Protein AF-A0A4W4HU51-F1 (afdb_monomer)

Radius of gyration: 57.27 Å; Cα contacts (8 Å, |Δi|>4): 52; chains: 1; bounding box: 116×28×137 Å

Solvent-accessible surface area (backbone atoms only — not comparable to full-atom values): 12149 Å² total; per-residue (Å²): 112,76,67,58,60,54,50,57,56,49,55,57,51,54,59,69,68,59,66,55,73,69,57,50,54,52,44,44,74,77,51,78,74,86,55,67,86,77,42,96,81,58,51,68,68,61,52,50,41,71,73,39,77,46,80,77,48,57,79,49,46,69,60,56,51,50,52,51,54,50,48,51,55,53,50,54,53,50,51,54,50,51,56,56,53,50,57,53,52,56,50,52,52,52,50,54,50,52,53,51,52,52,52,51,54,53,48,53,51,52,53,50,54,50,50,57,50,48,53,53,48,52,52,51,50,53,50,52,53,52,51,52,52,52,49,50,52,51,49,54,51,50,52,51,51,52,52,52,49,52,47,49,50,50,41,54,55,41,47,56,48,45,55,54,34,60,75,69,65,43,64,80,60,42,56,63,53,50,52,55,38,51,60,52,48,62,79,40,59,91,48,53,86,40,67,71,57,38,52,54,51,52,52,47,51,54,53,51,51,54,52,60,64,72,76,108

Organism: Electrophorus electricus (NCBI:txid8005)

InterPro domains:
  IPR007234 Vps53, N-terminal [PF04100] (41-203)
  IPR039766 Vacuolar protein sorting-associated protein 53 [PTHR12820] (23-204)

Foldseek 3Di:
DVVVVVVVVVVVVLVVLDDDPVVLVVCCVVDVDPPLVSDPPRDPVVVVCVQPVDPVSVVCVVVVVVVVVVVVVVVVVVVVVVVVVVVVVVVVVVVVVVVVVVVVVVVVVVVVVVVVVVVVVVVVVVVVVVVVVVVVVVVVVVVVVVVLVVLVVLLVVLLVVLVVCVVVVVLVVNVVSLVVNVVSLVVCPVVCVPVVNVVSVVSSVVSVVSSVVVVD

Secondary structure (DSSP, 8-state):
-HHHHHHHHHHHHHHHH---HHHHHHHHHHS----GGG-TT--HHHHHHHH-SSGGGGGGHHHHHHHHHHHHHHHHHHHHHHHHHHHHHHHHHHHHHHHHHHHHHHHHHHHHHHHHHHHHHHHHHHHHHHHHHHHHHHHHHHHHHHHHHHHHHHHHHHHHHHHHHHHTT-HHHHHHHHHHHHHHHHTTGGGTTSHHHHHHHHHHHHHHHHHHHH--

Structure (mmCIF, N/CA/C/O backbone):
data_AF-A0A4W4HU51-F1
#
_entry.id   AF-A0A4W4HU51-F1
#
loop_
_atom_site.group_PDB
_atom_site.id
_atom_site.type_symbol
_atom_site.label_atom_id
_atom_site.label_alt_id
_atom_site.label_comp_id
_atom_site.label_asym_id
_atom_site.label_entity_id
_atom_site.label_seq_id
_atom_site.pdbx_PDB_ins_code
_atom_site.Cartn_x
_atom_site.Cartn_y
_atom_site.Cartn_z
_atom_site.occupancy
_atom_site.B_iso_or_equiv
_atom_site.auth_seq_id
_atom_site.auth_comp_id
_atom_site.auth_asym_id
_atom_site.auth_atom_id
_atom_site.pdbx_PDB_model_num
ATOM 1 N N . MET A 1 1 ? -63.994 0.075 50.482 1.00 48.50 1 MET A N 1
ATOM 2 C CA . MET A 1 1 ? -63.212 1.050 49.693 1.00 48.50 1 MET A CA 1
ATOM 3 C C . MET A 1 1 ? -61.776 1.176 50.181 1.00 48.50 1 MET A C 1
ATOM 5 O O . MET A 1 1 ? -60.921 0.940 49.359 1.00 48.50 1 MET A O 1
ATOM 9 N N . MET A 1 2 ? -61.469 1.443 51.462 1.00 48.75 2 MET A N 1
ATOM 10 C CA . MET A 1 2 ? -60.055 1.415 51.911 1.00 48.75 2 MET A CA 1
ATOM 11 C C . MET A 1 2 ? -59.448 -0.001 52.021 1.00 48.75 2 MET A C 1
ATOM 13 O O . MET A 1 2 ? -58.254 -0.143 51.825 1.00 48.75 2 MET A O 1
ATOM 17 N N . GLU A 1 3 ? -60.249 -1.043 52.282 1.00 51.22 3 GLU A N 1
ATOM 18 C CA . GLU A 1 3 ? -59.743 -2.431 52.383 1.00 51.22 3 GLU A CA 1
ATOM 19 C C . GLU A 1 3 ? -59.450 -3.092 51.023 1.00 51.22 3 GLU A C 1
ATOM 21 O O . GLU A 1 3 ? -58.563 -3.931 50.941 1.00 51.22 3 GLU A O 1
ATOM 26 N N . GLU A 1 4 ? -60.166 -2.725 49.953 1.00 48.81 4 GLU A N 1
ATOM 27 C CA . GLU A 1 4 ? -59.956 -3.304 48.611 1.00 48.81 4 GLU A CA 1
ATOM 28 C C . GLU A 1 4 ? -58.701 -2.729 47.935 1.00 48.81 4 GLU A C 1
ATOM 30 O O . GLU A 1 4 ? -57.930 -3.492 47.361 1.00 48.81 4 GLU A O 1
ATOM 35 N N . ASP A 1 5 ? -58.439 -1.424 48.094 1.00 47.97 5 ASP A N 1
ATOM 36 C CA . ASP A 1 5 ? -57.229 -0.767 47.569 1.00 47.97 5 ASP A CA 1
ATOM 37 C C . ASP A 1 5 ? -55.942 -1.237 48.289 1.00 47.97 5 ASP A C 1
ATOM 39 O O . ASP A 1 5 ? -54.868 -1.257 47.690 1.00 47.97 5 ASP A O 1
ATOM 43 N N . GLU A 1 6 ? -56.022 -1.629 49.571 1.00 49.81 6 GLU A N 1
ATOM 44 C CA . GLU A 1 6 ? -54.887 -2.220 50.304 1.00 49.81 6 GLU A CA 1
ATOM 45 C C . GLU A 1 6 ? -54.606 -3.671 49.879 1.00 49.81 6 GLU A C 1
ATOM 47 O O . GLU A 1 6 ? -53.445 -4.071 49.842 1.00 49.81 6 GLU A O 1
ATOM 52 N N . LEU A 1 7 ? -55.635 -4.453 49.530 1.00 51.09 7 LEU A N 1
ATOM 53 C CA . LEU A 1 7 ? -55.492 -5.843 49.072 1.00 51.09 7 LEU A CA 1
ATOM 54 C C . LEU A 1 7 ? -54.866 -5.938 47.671 1.00 51.09 7 LEU A C 1
ATOM 56 O O . LEU A 1 7 ? -53.974 -6.759 47.465 1.00 51.09 7 LEU A O 1
ATOM 60 N N . GLU A 1 8 ? -55.263 -5.064 46.740 1.00 54.41 8 GLU A N 1
ATOM 61 C CA . GLU A 1 8 ? -54.697 -5.003 45.378 1.00 54.41 8 GLU A CA 1
ATOM 62 C C . GLU A 1 8 ? -53.198 -4.645 45.391 1.00 54.41 8 GLU A C 1
ATOM 64 O O . GLU A 1 8 ? -52.399 -5.211 44.645 1.00 54.41 8 GLU A O 1
ATOM 69 N N . PHE A 1 9 ? -52.780 -3.760 46.302 1.00 51.81 9 PHE A N 1
ATOM 70 C CA . PHE A 1 9 ? -51.376 -3.358 46.446 1.00 51.81 9 PHE A CA 1
ATOM 71 C C . PHE A 1 9 ? -50.473 -4.478 46.994 1.00 51.81 9 PHE A C 1
ATOM 73 O O . PHE A 1 9 ? -49.271 -4.497 46.722 1.00 51.81 9 PHE A O 1
ATOM 80 N N . VAL A 1 10 ? -51.033 -5.395 47.790 1.00 54.66 10 VAL A N 1
ATOM 81 C CA . VAL A 1 10 ? -50.300 -6.527 48.378 1.00 54.66 10 VAL A CA 1
ATOM 82 C C . VAL A 1 10 ? -50.097 -7.638 47.348 1.00 54.66 10 VAL A C 1
ATOM 84 O O . VAL A 1 10 ? -49.004 -8.196 47.292 1.00 54.66 10 VAL A O 1
ATOM 87 N N . GLU A 1 11 ? -51.090 -7.911 46.496 1.00 54.75 11 GLU A N 1
ATOM 88 C CA . GLU A 1 11 ? -50.963 -8.898 45.410 1.00 54.75 11 GLU A CA 1
ATOM 89 C C . GLU A 1 11 ? -49.908 -8.485 44.366 1.00 54.75 11 GLU A C 1
ATOM 91 O O . GLU A 1 11 ? -49.097 -9.314 43.945 1.00 54.75 11 GLU A O 1
ATOM 96 N N . ASP A 1 12 ? -49.839 -7.197 44.011 1.00 56.09 12 ASP A N 1
ATOM 97 C CA . ASP A 1 12 ? -48.809 -6.673 43.101 1.00 56.09 12 ASP A CA 1
ATOM 98 C C . ASP A 1 12 ? -47.395 -6.719 43.716 1.00 56.09 12 ASP A C 1
ATOM 100 O O . ASP A 1 12 ? -46.413 -6.967 43.010 1.00 56.09 12 ASP A O 1
ATOM 104 N N . LEU A 1 13 ? -47.258 -6.526 45.035 1.00 53.94 13 LEU A N 1
ATOM 105 C CA . LEU A 1 13 ? -45.971 -6.683 45.726 1.00 53.94 13 LEU A CA 1
ATOM 106 C C . LEU A 1 13 ? -45.510 -8.148 45.770 1.00 53.94 13 LEU A C 1
ATOM 108 O O . LEU A 1 13 ? -44.317 -8.411 45.611 1.00 53.94 13 LEU A O 1
ATOM 112 N N . ASP A 1 14 ? -46.437 -9.086 45.965 1.00 55.53 14 ASP A N 1
ATOM 113 C CA . ASP A 1 14 ? -46.148 -10.524 46.027 1.00 55.53 14 ASP A CA 1
ATOM 114 C C . ASP A 1 14 ? -45.656 -11.048 44.663 1.00 55.53 14 ASP A C 1
ATOM 116 O O . ASP A 1 14 ? -44.688 -11.807 44.571 1.00 55.53 14 ASP A O 1
ATOM 120 N N . ALA A 1 15 ? -46.228 -10.528 43.571 1.00 58.59 15 ALA A N 1
ATOM 121 C CA . ALA A 1 15 ? -45.776 -10.806 42.209 1.00 58.59 15 ALA A CA 1
ATOM 122 C C . ALA A 1 15 ? -44.376 -10.235 41.893 1.00 58.59 15 ALA A C 1
ATOM 124 O O . ALA A 1 15 ? -43.639 -10.819 41.096 1.00 58.59 15 ALA A O 1
ATOM 125 N N . ILE A 1 16 ? -43.978 -9.118 42.517 1.00 55.81 16 ILE A N 1
ATOM 126 C CA . ILE A 1 16 ? -42.640 -8.512 42.360 1.00 55.81 16 ILE A CA 1
ATOM 127 C C . ILE A 1 16 ? -41.569 -9.283 43.152 1.00 55.81 16 ILE A C 1
ATOM 129 O O . ILE A 1 16 ? -40.396 -9.284 42.766 1.00 55.81 16 ILE A O 1
ATOM 133 N N . LEU A 1 17 ? -41.951 -9.949 44.244 1.00 59.28 17 LEU A N 1
ATOM 134 C CA . LEU A 1 17 ? -41.042 -10.711 45.108 1.00 59.28 17 LEU A CA 1
ATOM 135 C C . LEU A 1 17 ? -40.750 -12.130 44.589 1.00 59.28 17 LEU A C 1
ATOM 137 O O . LEU A 1 17 ? -39.728 -12.714 44.955 1.00 59.28 17 LEU A O 1
ATOM 141 N N . HIS A 1 18 ? -41.581 -12.666 43.692 1.00 66.38 18 HIS A N 1
ATOM 142 C CA . HIS A 1 18 ? -41.352 -13.958 43.044 1.00 66.38 18 HIS A CA 1
ATOM 143 C C . HIS A 1 18 ? -40.569 -13.816 41.731 1.00 66.38 18 HIS A C 1
ATOM 145 O O . HIS A 1 18 ? -41.122 -13.661 40.641 1.00 66.38 18 HIS A O 1
ATOM 151 N N . LEU A 1 19 ? -39.242 -13.910 41.832 1.00 71.00 19 LEU A N 1
ATOM 152 C CA . LEU A 1 19 ? -38.357 -13.972 40.667 1.00 71.00 19 LEU A CA 1
ATOM 153 C C . LEU A 1 19 ? -38.525 -15.312 39.931 1.00 71.00 19 LEU A C 1
ATOM 155 O O . LEU A 1 19 ? -38.906 -16.331 40.511 1.00 71.00 19 LEU A O 1
ATOM 159 N N . SER A 1 20 ? -38.216 -15.332 38.631 1.00 80.81 20 SER A N 1
ATOM 160 C CA . SER A 1 20 ? -38.271 -16.577 37.863 1.00 80.81 20 SER A CA 1
ATOM 161 C C . SER A 1 20 ? -37.263 -17.605 38.407 1.00 80.81 20 SER A C 1
ATOM 163 O O . SER A 1 20 ? -36.192 -17.221 38.893 1.00 80.81 20 SER A O 1
ATOM 165 N N . PRO A 1 21 ? -37.539 -18.918 38.282 1.00 78.88 21 PRO A N 1
ATOM 166 C CA . PRO A 1 21 ? -36.665 -19.961 38.824 1.00 78.88 21 PRO A CA 1
ATOM 167 C C . PRO A 1 21 ? -35.220 -19.868 38.322 1.00 78.88 21 PRO A C 1
ATOM 169 O O . PRO A 1 21 ? -34.281 -20.129 39.065 1.00 78.88 21 PRO A O 1
ATOM 172 N N . GLU A 1 22 ? -35.033 -19.453 37.068 1.00 80.94 22 GLU A N 1
ATOM 173 C CA . GLU A 1 22 ? -33.717 -19.266 36.450 1.00 80.94 22 GLU A CA 1
ATOM 174 C C . GLU A 1 22 ? -32.930 -18.121 37.101 1.00 80.94 22 GLU A C 1
ATOM 176 O O . GLU A 1 22 ? -31.729 -18.249 37.342 1.00 80.94 22 GLU A O 1
ATOM 181 N N . VAL A 1 23 ? -33.608 -17.014 37.421 1.00 79.62 23 VAL A N 1
ATOM 182 C CA . VAL A 1 23 ? -32.999 -15.846 38.070 1.00 79.62 23 VAL A CA 1
ATOM 183 C C . VAL A 1 23 ? -32.662 -16.159 39.524 1.00 79.62 23 VAL A C 1
ATOM 185 O O . VAL A 1 23 ? -31.568 -15.825 39.971 1.00 79.62 23 VAL A O 1
ATOM 188 N N . GLN A 1 24 ? -33.544 -16.861 40.239 1.00 76.56 24 GLN A N 1
ATOM 189 C CA . GLN A 1 24 ? -33.302 -17.281 41.622 1.00 76.56 24 GLN A CA 1
ATOM 190 C C . GLN A 1 24 ? -32.045 -18.161 41.727 1.00 76.56 24 GLN A C 1
ATOM 192 O O . GLN A 1 24 ? -31.172 -17.914 42.555 1.00 76.56 24 GLN A O 1
ATOM 197 N N . LEU A 1 25 ? -31.920 -19.145 40.831 1.00 80.31 25 LEU A N 1
ATOM 198 C CA . LEU A 1 25 ? -30.811 -20.101 40.812 1.00 80.31 25 LEU A CA 1
ATOM 199 C C . LEU A 1 25 ? -29.489 -19.417 40.432 1.00 80.31 25 LEU A C 1
ATOM 201 O O . LEU A 1 25 ? -28.440 -19.715 41.001 1.00 80.31 25 LEU A O 1
ATOM 205 N N . ALA A 1 26 ? -29.536 -18.453 39.508 1.00 81.00 26 ALA A N 1
ATOM 206 C CA . ALA A 1 26 ? -28.380 -17.632 39.168 1.00 81.00 26 ALA A CA 1
ATOM 207 C C . ALA A 1 26 ? -27.942 -16.736 40.341 1.00 81.00 26 ALA A C 1
ATOM 209 O O . ALA A 1 26 ? -26.745 -16.614 40.600 1.00 81.00 26 ALA A O 1
ATOM 210 N N . ILE A 1 27 ? -28.888 -16.140 41.074 1.00 79.12 27 ILE A N 1
ATOM 211 C CA . ILE A 1 27 ? -28.587 -15.338 42.267 1.00 79.12 27 ILE A CA 1
ATOM 212 C C . ILE A 1 27 ? -27.953 -16.214 43.350 1.00 79.12 27 ILE A C 1
ATOM 214 O O . ILE A 1 27 ? -26.920 -15.832 43.886 1.00 79.12 27 ILE A O 1
ATOM 218 N N . GLU A 1 28 ? -28.492 -17.402 43.619 1.00 79.56 28 GLU A N 1
ATOM 219 C CA . GLU A 1 28 ? -27.980 -18.312 44.652 1.00 79.56 28 GLU A CA 1
ATOM 220 C C . GLU A 1 28 ? -26.571 -18.849 44.330 1.00 79.56 28 GLU A C 1
ATOM 222 O O . GLU A 1 28 ? -25.739 -19.007 45.225 1.00 79.56 28 GLU A O 1
ATOM 227 N N . GLN A 1 29 ? -26.251 -19.056 43.046 1.00 80.25 29 GLN A N 1
ATOM 228 C CA . GLN A 1 29 ? -24.900 -19.432 42.603 1.00 80.25 29 GLN A CA 1
ATOM 229 C C . GLN A 1 29 ? -23.865 -18.318 42.803 1.00 80.25 29 GLN A C 1
ATOM 231 O O . GLN A 1 29 ? -22.700 -18.602 43.086 1.00 80.25 29 GLN A O 1
ATOM 236 N N . VAL A 1 30 ? -24.265 -17.058 42.617 1.00 79.94 30 VAL A N 1
ATOM 237 C CA . VAL A 1 30 ? -23.357 -15.900 42.679 1.00 79.94 30 VAL A CA 1
ATOM 238 C C . VAL A 1 30 ? -23.291 -15.317 44.098 1.00 79.94 30 VAL A C 1
ATOM 240 O O . VAL A 1 30 ? -22.245 -14.816 44.511 1.00 79.94 30 VAL A O 1
ATOM 243 N N . PHE A 1 31 ? -24.379 -15.428 44.859 1.00 72.38 31 PHE A N 1
ATOM 244 C CA . PHE A 1 31 ? -24.547 -14.947 46.228 1.00 72.38 31 PHE A CA 1
ATOM 245 C C . PHE A 1 31 ? -25.212 -16.025 47.102 1.00 72.38 31 PHE A C 1
ATOM 247 O O . PHE A 1 31 ? -26.413 -15.950 47.369 1.00 72.38 31 PHE A O 1
ATOM 254 N N . PRO A 1 32 ? -24.451 -17.020 47.592 1.00 76.12 32 PRO A N 1
ATOM 255 C CA . PRO A 1 32 ? -24.987 -17.999 48.528 1.00 76.12 32 PRO A CA 1
ATOM 256 C C . PRO A 1 32 ? -25.316 -17.306 49.858 1.00 76.12 32 PRO A C 1
ATOM 258 O O . PRO A 1 32 ? -24.411 -16.887 50.587 1.00 76.12 32 PRO A O 1
ATOM 261 N N . SER A 1 33 ? -26.606 -17.179 50.174 1.00 75.00 33 SER A N 1
ATOM 262 C CA . SER A 1 33 ? -27.076 -16.636 51.452 1.00 75.00 33 SER A CA 1
ATOM 263 C C . SER A 1 33 ? -27.565 -17.744 52.379 1.00 75.00 33 SER A C 1
ATOM 265 O O . SER A 1 33 ? -28.177 -18.717 51.951 1.00 75.00 33 SER A O 1
ATOM 267 N N . GLN A 1 34 ? -27.281 -17.589 53.673 1.00 74.81 34 GLN A N 1
ATOM 268 C CA . GLN A 1 34 ? -27.852 -18.419 54.738 1.00 74.81 34 GLN A CA 1
ATOM 269 C C . GLN A 1 34 ? -28.875 -17.647 55.583 1.00 74.81 34 GLN A C 1
ATOM 271 O O . GLN A 1 34 ? -29.320 -18.167 56.607 1.00 74.81 34 GLN A O 1
ATOM 276 N N . ASP A 1 35 ? -29.225 -16.409 55.208 1.00 80.06 35 ASP A N 1
ATOM 277 C CA . ASP A 1 35 ? -30.261 -15.659 55.920 1.00 80.06 35 ASP A CA 1
ATOM 278 C C . ASP A 1 35 ? -31.633 -16.276 55.590 1.00 80.06 35 ASP A C 1
ATOM 280 O O . ASP A 1 35 ? -31.990 -16.374 54.414 1.00 80.06 35 ASP A O 1
ATOM 284 N N . PRO A 1 36 ? -32.422 -16.704 56.594 1.00 79.00 36 PRO A N 1
ATOM 285 C CA . PRO A 1 36 ? -33.772 -17.206 56.366 1.00 79.00 36 PRO A CA 1
ATOM 286 C C . PRO A 1 36 ? -34.658 -16.227 55.590 1.00 79.00 36 PRO A C 1
ATOM 288 O O . PRO A 1 36 ? -35.554 -16.676 54.884 1.00 79.00 36 PRO A O 1
ATOM 291 N N . LEU A 1 37 ? -34.394 -14.917 55.704 1.00 80.00 37 LEU A N 1
ATOM 292 C CA . LEU A 1 37 ? -35.122 -13.858 54.999 1.00 80.00 37 LEU A CA 1
ATOM 293 C C . LEU A 1 37 ? -34.890 -13.855 53.479 1.00 80.00 37 LEU A C 1
ATOM 295 O O . LEU A 1 37 ? -35.706 -13.293 52.757 1.00 80.00 37 LEU A O 1
ATOM 299 N N . ASP A 1 38 ? -33.814 -14.481 52.998 1.00 77.19 38 ASP A N 1
ATOM 300 C CA . ASP A 1 38 ? -33.451 -14.508 51.573 1.00 77.19 38 ASP A CA 1
ATOM 301 C C . ASP A 1 38 ? -34.020 -15.740 50.844 1.00 77.19 38 ASP A C 1
ATOM 303 O O . ASP A 1 38 ? -33.817 -15.919 49.640 1.00 77.19 38 ASP A O 1
ATOM 307 N N . ARG A 1 39 ? -34.722 -16.623 51.567 1.00 77.50 39 ARG A N 1
ATOM 308 C CA . ARG A 1 39 ? -35.293 -17.848 51.006 1.00 77.50 39 ARG A CA 1
ATOM 309 C C . ARG A 1 39 ? -36.582 -17.560 50.238 1.00 77.50 39 ARG A C 1
ATOM 311 O O . ARG A 1 39 ? -37.462 -16.859 50.726 1.00 77.50 39 ARG A O 1
ATOM 318 N N . ALA A 1 40 ? -36.733 -18.190 49.074 1.00 72.75 40 ALA A N 1
ATOM 319 C CA . ALA A 1 40 ? -37.943 -18.076 48.252 1.00 72.75 40 ALA A CA 1
ATOM 320 C C . ALA A 1 40 ? -39.206 -18.635 48.939 1.00 72.75 40 ALA A C 1
ATOM 322 O O . ALA A 1 40 ? -40.316 -18.255 48.585 1.00 72.75 40 ALA A O 1
ATOM 323 N N . ASP A 1 41 ? -39.037 -19.540 49.908 1.00 77.25 41 ASP A N 1
ATOM 324 C CA . ASP A 1 41 ? -40.093 -20.163 50.711 1.00 77.25 41 ASP A CA 1
ATOM 325 C C . ASP A 1 41 ? -40.225 -19.539 52.112 1.00 77.25 41 ASP A C 1
ATOM 327 O O . ASP A 1 41 ? -40.659 -20.208 53.051 1.00 77.25 41 ASP A O 1
ATOM 331 N N . PHE A 1 42 ? -39.819 -18.275 52.284 1.00 84.25 42 PHE A N 1
ATOM 332 C CA . PHE A 1 42 ? -39.807 -17.622 53.590 1.00 84.25 42 PHE A CA 1
ATOM 333 C C . PHE A 1 42 ? -41.177 -17.670 54.283 1.00 84.25 42 PHE A C 1
ATOM 335 O O . PHE A 1 42 ? -42.164 -17.097 53.823 1.00 84.25 42 PHE A O 1
ATOM 342 N N . ASN A 1 43 ? -41.216 -18.311 55.453 1.00 83.25 43 ASN A N 1
ATOM 343 C CA . ASN A 1 43 ? -42.401 -18.376 56.293 1.00 83.25 43 ASN A CA 1
ATOM 344 C C . ASN A 1 43 ? -42.240 -17.459 57.510 1.00 83.25 43 ASN A C 1
ATOM 346 O O . ASN A 1 43 ? -41.518 -17.770 58.461 1.00 83.25 43 ASN A O 1
ATOM 350 N N . ALA A 1 44 ? -42.959 -16.336 57.500 1.00 84.50 44 ALA A N 1
ATOM 351 C CA . ALA A 1 44 ? -42.911 -15.351 58.576 1.00 84.50 44 ALA A CA 1
ATOM 352 C C . ALA A 1 44 ? -43.347 -15.925 59.935 1.00 84.50 44 ALA A C 1
ATOM 354 O O . ALA A 1 44 ? -42.770 -15.569 60.961 1.00 84.50 44 ALA A O 1
ATOM 355 N N . VAL A 1 45 ? -44.331 -16.831 59.956 1.00 85.81 45 VAL A N 1
ATOM 356 C CA . VAL A 1 45 ? -44.844 -17.445 61.191 1.00 85.81 45 VAL A CA 1
ATOM 357 C C . VAL A 1 45 ? -43.802 -18.384 61.791 1.00 85.81 45 VAL A C 1
ATOM 359 O O . VAL A 1 45 ? -43.517 -18.307 62.983 1.00 85.81 45 VAL A O 1
ATOM 362 N N . GLU A 1 46 ? -43.190 -19.237 60.970 1.00 86.62 46 GLU A N 1
ATOM 363 C CA . GLU A 1 46 ? -42.103 -20.117 61.404 1.00 86.62 46 GLU A CA 1
ATOM 364 C C . GLU A 1 46 ? -40.903 -19.302 61.894 1.00 86.62 46 GLU A C 1
ATOM 366 O O . GLU A 1 46 ? -40.390 -19.548 62.983 1.00 86.62 46 GLU A O 1
ATOM 371 N N . TYR A 1 47 ? -40.518 -18.260 61.156 1.00 86.62 47 TYR A N 1
ATOM 372 C CA . TYR A 1 47 ? -39.430 -17.371 61.544 1.00 86.62 47 TYR A CA 1
ATOM 373 C C . TYR A 1 47 ? -39.701 -16.667 62.881 1.00 86.62 47 TYR A C 1
ATOM 375 O O . TYR A 1 47 ? -38.848 -16.678 63.768 1.00 86.62 47 TYR A O 1
ATOM 383 N N . ILE A 1 48 ? -40.902 -16.125 63.091 1.00 86.50 48 ILE A N 1
ATOM 384 C CA . ILE A 1 48 ? -41.292 -15.525 64.377 1.00 86.50 48 ILE A CA 1
ATOM 385 C C . ILE A 1 48 ? -41.265 -16.569 65.498 1.00 86.50 48 ILE A C 1
ATOM 387 O O . ILE A 1 48 ? -40.740 -16.282 66.571 1.00 86.50 48 ILE A O 1
ATOM 391 N N . ASN A 1 49 ? -41.744 -17.789 65.250 1.00 87.06 49 ASN A N 1
ATOM 392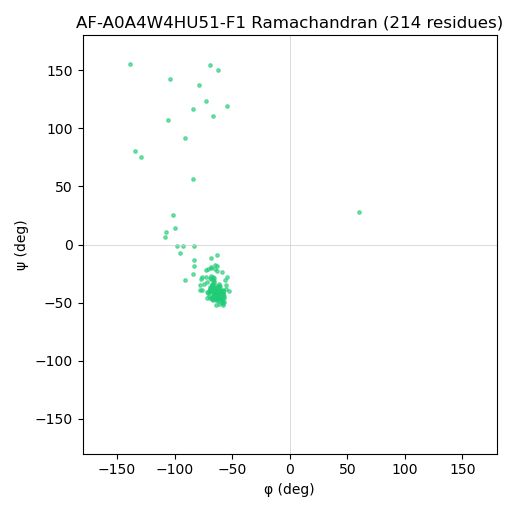 C CA . ASN A 1 49 ? -41.710 -18.874 66.234 1.00 87.06 49 ASN A CA 1
ATOM 393 C C . ASN A 1 49 ? -40.279 -19.347 66.551 1.00 87.06 49 ASN A C 1
ATOM 395 O O . ASN A 1 49 ? -40.018 -19.787 67.669 1.00 87.06 49 ASN A O 1
ATOM 399 N N . THR A 1 50 ? -39.325 -19.215 65.619 1.00 86.56 50 THR A N 1
ATOM 400 C CA . THR A 1 50 ? -37.896 -19.454 65.909 1.00 86.56 50 THR A CA 1
ATOM 401 C C . THR A 1 50 ? -37.287 -18.353 66.779 1.00 86.56 50 THR A C 1
ATOM 403 O O . THR A 1 50 ? -36.407 -18.631 67.594 1.00 86.56 50 THR A O 1
ATOM 406 N N . LEU A 1 51 ? -37.764 -17.111 66.638 1.00 85.81 51 LEU A N 1
ATOM 407 C CA . LEU A 1 51 ? -37.332 -15.972 67.452 1.00 85.81 51 LEU A CA 1
ATOM 408 C C . LEU A 1 51 ? -37.971 -15.986 68.845 1.00 85.81 51 LEU A C 1
ATOM 410 O O . LEU A 1 51 ? -37.314 -15.605 69.814 1.00 85.81 51 LEU A O 1
ATOM 414 N N . PHE A 1 52 ? -39.219 -16.452 68.943 1.00 90.50 52 PHE A N 1
ATOM 415 C CA . PHE A 1 52 ? -39.996 -16.506 70.179 1.00 90.50 52 PHE A CA 1
ATOM 416 C C . PHE A 1 52 ? -40.612 -17.899 70.430 1.00 90.50 52 PHE A C 1
ATOM 418 O O . PHE A 1 52 ? -41.819 -18.077 70.262 1.00 90.50 52 PHE A O 1
ATOM 425 N N . PRO A 1 53 ? -39.825 -18.906 70.863 1.00 87.31 53 PRO A N 1
ATOM 426 C CA . PRO A 1 53 ? -40.316 -20.284 71.001 1.00 87.31 53 PRO A CA 1
ATOM 427 C C . PRO A 1 53 ? -41.262 -20.503 72.191 1.00 87.31 53 PRO A C 1
ATOM 429 O O . PRO A 1 53 ? -41.997 -21.486 72.233 1.00 87.31 53 PRO A O 1
ATOM 432 N N . THR A 1 54 ? -41.202 -19.628 73.200 1.00 85.81 54 THR A N 1
ATOM 433 C CA . THR A 1 54 ? -41.994 -19.722 74.436 1.00 85.81 54 THR A CA 1
ATOM 434 C C . THR A 1 54 ? -42.516 -18.351 74.853 1.00 85.81 54 THR A C 1
ATOM 436 O O . THR A 1 54 ? -41.892 -17.334 74.566 1.00 85.81 54 THR A O 1
ATOM 439 N N . GLU A 1 55 ? -43.610 -18.284 75.612 1.00 82.06 55 GLU A N 1
ATOM 440 C CA . GLU A 1 55 ? -44.171 -17.003 76.086 1.00 82.06 55 GLU A CA 1
ATOM 441 C C . GLU A 1 55 ? -43.163 -16.152 76.879 1.00 82.06 55 GLU A C 1
ATOM 443 O O . GLU A 1 55 ? -43.187 -14.928 76.820 1.00 82.06 55 GLU A O 1
ATOM 448 N N . GLN A 1 56 ? -42.218 -16.790 77.572 1.00 80.75 56 GLN A N 1
ATOM 449 C CA . GLN A 1 56 ? -41.161 -16.109 78.328 1.00 80.75 56 GLN A CA 1
ATOM 450 C C . GLN A 1 56 ? -40.194 -15.329 77.424 1.00 80.75 56 GLN A C 1
ATOM 452 O O . GLN A 1 56 ? -39.639 -14.318 77.847 1.00 80.75 56 GLN A O 1
ATOM 457 N N . SER A 1 57 ? -40.004 -15.763 76.174 1.00 84.31 57 SER A N 1
ATOM 458 C CA . SER A 1 57 ? -39.140 -15.077 75.206 1.00 84.31 57 SER A CA 1
ATOM 459 C C . SER A 1 57 ? -39.720 -13.742 74.716 1.00 84.31 57 SER A C 1
ATOM 461 O O . SER A 1 57 ? -38.958 -12.866 74.305 1.00 84.31 57 SER A O 1
ATOM 463 N N . LEU A 1 58 ? -41.041 -13.534 74.842 1.00 84.38 58 LEU A N 1
ATOM 464 C CA . LEU A 1 58 ? -41.707 -12.268 74.497 1.00 84.38 58 LEU A CA 1
ATOM 465 C C . LEU A 1 58 ? -41.240 -11.096 75.368 1.00 84.38 58 LEU A C 1
ATOM 467 O O . LEU A 1 58 ? -41.374 -9.945 74.960 1.00 84.38 58 LEU A O 1
ATOM 471 N N . ALA A 1 59 ? -40.633 -11.365 76.528 1.00 88.31 59 ALA A N 1
ATOM 472 C CA . ALA A 1 59 ? -40.014 -10.332 77.355 1.00 88.31 59 ALA A CA 1
ATOM 473 C C . ALA A 1 59 ? -38.896 -9.560 76.618 1.00 88.31 59 ALA A C 1
ATOM 475 O O . ALA A 1 59 ? -38.627 -8.413 76.961 1.00 88.31 59 ALA A O 1
ATOM 476 N N . ASN A 1 60 ? -38.284 -10.154 75.584 1.00 85.50 60 ASN A N 1
ATOM 477 C CA . ASN A 1 60 ? -37.185 -9.558 74.813 1.00 85.50 60 ASN A CA 1
ATOM 478 C C . ASN A 1 60 ? -37.646 -8.927 73.485 1.00 85.50 60 ASN A C 1
ATOM 480 O O . ASN A 1 60 ? -36.823 -8.640 72.610 1.00 85.50 60 ASN A O 1
ATOM 484 N N . ILE A 1 61 ? -38.954 -8.723 73.296 1.00 89.50 61 ILE A N 1
ATOM 485 C CA . ILE A 1 61 ? -39.515 -8.261 72.020 1.00 89.50 61 ILE A CA 1
ATOM 486 C C . ILE A 1 61 ? -38.926 -6.922 71.564 1.00 89.50 61 ILE A C 1
ATOM 488 O O . ILE A 1 61 ? -38.542 -6.784 70.402 1.00 89.50 61 ILE A O 1
ATOM 492 N N . ASP A 1 62 ? -38.757 -5.966 72.479 1.00 89.44 62 ASP A N 1
ATOM 493 C CA . ASP A 1 62 ? -38.210 -4.644 72.164 1.00 89.44 62 ASP A CA 1
ATOM 494 C C . ASP A 1 62 ? -36.763 -4.715 71.657 1.00 89.44 62 ASP A C 1
ATOM 496 O O . ASP A 1 62 ? -36.369 -3.966 70.758 1.00 89.44 62 ASP A O 1
ATOM 500 N N . GLU A 1 63 ? -35.959 -5.641 72.183 1.00 89.50 63 GLU A N 1
ATOM 501 C CA . GLU A 1 63 ? -34.578 -5.849 71.740 1.00 89.50 63 GLU A CA 1
ATOM 502 C C . GLU A 1 63 ? -34.536 -6.397 70.307 1.00 89.50 63 GLU A C 1
ATOM 504 O O . GLU A 1 63 ? -33.814 -5.874 69.450 1.00 89.50 63 GLU A O 1
ATOM 509 N N . VAL A 1 64 ? -35.360 -7.409 70.019 1.00 88.88 64 VAL A N 1
ATOM 510 C CA . VAL A 1 64 ? -35.459 -8.022 68.687 1.00 88.88 64 VAL A CA 1
ATOM 511 C C . VAL A 1 64 ? -35.978 -7.011 67.662 1.00 88.88 64 VAL A C 1
ATOM 513 O O . VAL A 1 64 ? -35.407 -6.887 66.574 1.00 88.88 64 VAL A O 1
ATOM 516 N N . VAL A 1 65 ? -36.994 -6.221 68.019 1.00 90.44 65 VAL A N 1
ATOM 517 C CA . VAL A 1 65 ? -37.533 -5.149 67.167 1.00 90.44 65 VAL A CA 1
ATOM 518 C C . VAL A 1 65 ? -36.465 -4.097 66.871 1.00 90.44 65 VAL A C 1
ATOM 520 O O . VAL A 1 65 ? -36.294 -3.698 65.716 1.00 90.44 65 VAL A O 1
ATOM 523 N N . ASN A 1 66 ? -35.694 -3.671 67.873 1.00 92.88 66 ASN A N 1
ATOM 524 C CA . ASN A 1 66 ? -34.604 -2.716 67.666 1.00 92.88 66 ASN A CA 1
ATOM 525 C C . ASN A 1 66 ? -33.501 -3.283 66.763 1.00 92.88 66 ASN A C 1
ATOM 527 O O . ASN A 1 66 ? -32.994 -2.572 65.890 1.00 92.88 66 ASN A O 1
ATOM 531 N N . LYS A 1 67 ? -33.171 -4.571 66.903 1.00 90.12 67 LYS A N 1
ATOM 532 C CA . LYS A 1 67 ? -32.210 -5.263 66.035 1.00 90.12 67 LYS A CA 1
ATOM 533 C C . LYS A 1 67 ? -32.688 -5.317 64.582 1.00 90.12 67 LYS A C 1
ATOM 535 O O . LYS A 1 67 ? -31.897 -5.046 63.678 1.00 90.12 67 LYS A O 1
ATOM 540 N N . ILE A 1 68 ? -33.969 -5.610 64.351 1.00 89.12 68 ILE A N 1
ATOM 541 C CA . ILE A 1 68 ? -34.571 -5.593 63.009 1.00 89.12 68 ILE A CA 1
ATOM 542 C C . ILE A 1 68 ? -34.562 -4.172 62.434 1.00 89.12 68 ILE A C 1
ATOM 544 O O . ILE A 1 68 ? -34.108 -3.977 61.311 1.00 89.12 68 ILE A O 1
ATOM 548 N N . ARG A 1 69 ? -34.953 -3.153 63.210 1.00 92.81 69 ARG A N 1
ATOM 549 C CA . ARG A 1 69 ? -34.898 -1.745 62.770 1.00 92.81 69 ARG A CA 1
ATOM 550 C C . ARG A 1 69 ? -33.489 -1.310 62.372 1.00 92.81 69 ARG A C 1
ATOM 552 O O . ARG A 1 69 ? -33.322 -0.579 61.397 1.00 92.81 69 ARG A O 1
ATOM 559 N N . LEU A 1 70 ? -32.469 -1.758 63.104 1.00 94.00 70 LEU A N 1
ATOM 560 C CA . LEU A 1 70 ? -31.076 -1.472 62.771 1.00 94.00 70 LEU A CA 1
ATOM 561 C C . LEU A 1 70 ? -30.634 -2.200 61.491 1.00 94.00 70 LEU A C 1
ATOM 563 O O . LEU A 1 70 ? -29.945 -1.602 60.664 1.00 94.00 70 LEU A O 1
ATOM 567 N N . LYS A 1 71 ? -31.057 -3.461 61.303 1.00 89.25 71 LYS A N 1
ATOM 568 C CA . LYS A 1 71 ? -30.837 -4.208 60.054 1.00 89.25 71 LYS A CA 1
ATOM 569 C C . LYS A 1 71 ? -31.468 -3.494 58.855 1.00 89.25 71 LYS A C 1
ATOM 571 O O . LYS A 1 71 ? -30.774 -3.320 57.862 1.00 89.25 71 LYS A O 1
ATOM 576 N N . ILE A 1 72 ? -32.714 -3.024 58.976 1.00 92.06 72 ILE A N 1
ATOM 577 C CA . ILE A 1 72 ? -33.415 -2.272 57.919 1.00 92.06 72 ILE A CA 1
ATOM 578 C C . ILE A 1 72 ? -32.617 -1.022 57.540 1.00 92.06 72 ILE A C 1
ATOM 580 O O . ILE A 1 72 ? -32.252 -0.861 56.383 1.00 92.06 72 ILE A O 1
ATOM 584 N N . ARG A 1 73 ? -32.229 -0.192 58.520 1.00 94.62 73 ARG A N 1
ATOM 585 C CA . ARG A 1 73 ? -31.430 1.018 58.245 1.00 94.62 73 ARG A CA 1
ATOM 586 C C . ARG A 1 73 ? -30.108 0.709 57.547 1.00 94.62 73 ARG A C 1
ATOM 588 O O . ARG A 1 73 ? -29.713 1.414 56.625 1.00 94.62 73 ARG A O 1
ATOM 595 N N . ARG A 1 74 ? -29.415 -0.345 57.986 1.00 93.25 74 ARG A N 1
ATOM 596 C CA . ARG A 1 74 ? -28.155 -0.768 57.367 1.00 93.25 74 ARG A CA 1
ATOM 597 C C . ARG A 1 74 ? -28.371 -1.247 55.932 1.00 93.25 74 ARG A C 1
ATOM 599 O O . ARG A 1 74 ? -27.544 -0.959 55.071 1.00 93.25 74 ARG A O 1
ATOM 606 N N . LEU A 1 75 ? -29.457 -1.974 55.682 1.00 89.69 75 LEU A N 1
ATOM 607 C CA . LEU A 1 75 ? -29.817 -2.434 54.348 1.00 89.69 75 LEU A CA 1
ATOM 608 C C . LEU A 1 75 ? -30.153 -1.250 53.433 1.00 89.69 75 LEU A C 1
ATOM 610 O O . LEU A 1 75 ? -29.613 -1.184 52.334 1.00 89.69 75 LEU A O 1
ATOM 614 N N . ASP A 1 76 ? -30.923 -0.271 53.910 1.00 92.25 76 ASP A N 1
ATOM 615 C CA . ASP A 1 76 ? -31.231 0.956 53.164 1.00 92.25 76 ASP A CA 1
ATOM 616 C C . ASP A 1 76 ? -29.964 1.734 52.774 1.00 92.25 76 ASP A C 1
ATOM 618 O O . ASP A 1 76 ? -29.832 2.209 51.641 1.00 92.25 76 ASP A O 1
ATOM 622 N N . ASP A 1 77 ? -28.998 1.849 53.690 1.00 92.44 77 ASP A N 1
ATOM 623 C CA . ASP A 1 77 ? -27.719 2.510 53.413 1.00 92.44 77 ASP A CA 1
ATOM 624 C C . ASP A 1 77 ? -26.864 1.725 52.401 1.00 92.44 77 ASP A C 1
ATOM 626 O O . ASP A 1 77 ? -26.242 2.326 51.514 1.00 92.44 77 ASP A O 1
ATOM 630 N N . ASN A 1 78 ? -26.876 0.390 52.475 1.00 88.62 78 ASN A N 1
ATOM 631 C CA . ASN A 1 78 ? -26.223 -0.473 51.489 1.00 88.62 78 ASN A CA 1
ATOM 632 C C . ASN A 1 78 ? -26.872 -0.320 50.104 1.00 88.62 78 ASN A C 1
ATOM 634 O O . ASN A 1 78 ? -26.158 -0.091 49.127 1.00 88.62 78 ASN A O 1
ATOM 638 N N . ILE A 1 79 ? -28.208 -0.370 50.018 1.00 87.88 79 ILE A N 1
ATOM 639 C CA . ILE A 1 79 ? -28.964 -0.177 48.771 1.00 87.88 79 ILE A CA 1
ATOM 640 C C . ILE A 1 79 ? -28.616 1.183 48.165 1.00 87.88 79 ILE A C 1
ATOM 642 O O . ILE A 1 79 ? -28.230 1.264 46.998 1.00 87.88 79 ILE A O 1
ATOM 646 N N . ARG A 1 80 ? -28.664 2.259 48.962 1.00 87.44 80 ARG A N 1
ATOM 647 C CA . ARG A 1 80 ? -28.329 3.611 48.492 1.00 87.44 80 ARG A CA 1
ATOM 648 C C . ARG A 1 80 ? -26.907 3.689 47.935 1.00 87.44 80 ARG A C 1
ATOM 650 O O . ARG A 1 80 ? -26.681 4.364 46.929 1.00 87.44 80 ARG A O 1
ATOM 657 N N . THR A 1 81 ? -25.958 3.017 48.579 1.00 86.31 81 THR A N 1
ATOM 658 C CA . THR A 1 81 ? -24.556 2.982 48.145 1.00 86.31 81 THR A CA 1
ATOM 659 C C . THR A 1 81 ? -24.402 2.241 46.816 1.00 86.31 81 THR A C 1
ATOM 661 O O . THR A 1 81 ? -23.784 2.773 45.893 1.00 86.31 81 THR A O 1
ATOM 664 N N . VAL A 1 82 ? -25.013 1.061 46.681 1.00 84.12 82 VAL A N 1
ATOM 665 C CA . VAL A 1 82 ? -24.955 0.246 45.456 1.00 84.12 82 VAL A CA 1
ATOM 666 C C . VAL A 1 82 ? -25.627 0.958 44.282 1.00 84.12 82 VAL A C 1
ATOM 668 O O . VAL A 1 82 ? -25.035 1.052 43.207 1.00 84.12 82 VAL A O 1
ATOM 671 N N . VAL A 1 83 ? -26.815 1.533 44.489 1.00 83.56 83 VAL A N 1
ATOM 672 C CA . VAL A 1 83 ? -27.554 2.263 43.445 1.00 83.56 83 VAL A CA 1
ATOM 673 C C . VAL A 1 83 ? -26.758 3.471 42.946 1.00 83.56 83 VAL A C 1
ATOM 675 O O . VAL A 1 83 ? -26.655 3.689 41.741 1.00 83.56 83 VAL A O 1
ATOM 678 N N . ARG A 1 84 ? -26.128 4.238 43.846 1.00 79.06 84 ARG A N 1
ATOM 679 C CA . ARG A 1 84 ? -25.263 5.360 43.442 1.00 79.06 84 ARG A CA 1
ATOM 680 C C . ARG A 1 84 ? -24.007 4.895 42.704 1.00 79.06 84 ARG A C 1
ATOM 682 O O . ARG A 1 84 ? -23.607 5.546 41.742 1.00 79.06 84 ARG A O 1
ATOM 689 N N . GLY A 1 85 ? -23.404 3.782 43.125 1.00 73.56 85 GLY A N 1
ATOM 690 C CA . GLY A 1 85 ? -22.247 3.191 42.449 1.00 73.56 85 GLY A CA 1
ATOM 691 C C . GLY A 1 85 ? -22.561 2.726 41.024 1.00 73.56 85 GLY A C 1
ATOM 692 O O . GLY A 1 85 ? -21.767 2.954 40.116 1.00 73.56 85 GLY A O 1
ATOM 693 N N . GLN A 1 86 ? -23.745 2.147 40.806 1.00 72.94 86 GLN A N 1
ATOM 694 C CA . GLN A 1 86 ? -24.215 1.698 39.489 1.00 72.94 86 GLN A CA 1
ATOM 695 C C . GLN A 1 86 ? -24.390 2.851 38.485 1.00 72.94 86 GLN A C 1
ATOM 697 O O . GLN A 1 86 ? -24.001 2.713 37.324 1.00 72.94 86 GLN A O 1
ATOM 702 N N . THR A 1 87 ? -24.910 4.006 38.918 1.00 72.19 87 THR A N 1
ATOM 703 C CA . THR A 1 87 ? -25.123 5.168 38.033 1.00 72.19 87 THR A CA 1
ATOM 704 C C . THR A 1 87 ? -23.819 5.692 37.427 1.00 72.19 87 THR A C 1
ATOM 706 O O . THR A 1 87 ? -23.779 5.997 36.234 1.00 72.19 87 THR A O 1
ATOM 709 N N . ASN A 1 88 ? -22.741 5.747 38.216 1.00 72.81 88 ASN A N 1
ATOM 710 C CA . ASN A 1 88 ? -21.444 6.243 37.747 1.00 72.81 88 ASN A CA 1
ATOM 711 C C . ASN A 1 88 ? -20.794 5.272 36.751 1.00 72.81 88 ASN A C 1
ATOM 713 O O . ASN A 1 88 ? -20.356 5.687 35.681 1.00 72.81 88 ASN A O 1
ATOM 717 N N . VAL A 1 89 ? -20.824 3.967 37.043 1.00 77.00 89 VAL A N 1
ATOM 718 C CA . VAL A 1 89 ? -20.247 2.936 36.160 1.00 77.00 89 VAL A CA 1
ATOM 719 C C . VAL A 1 89 ? -20.952 2.903 34.797 1.00 77.00 89 VAL A C 1
ATOM 721 O O . VAL A 1 89 ? -20.305 2.725 33.764 1.00 77.00 89 VAL A O 1
ATOM 724 N N . GLY A 1 90 ? -22.271 3.122 34.765 1.00 79.50 90 GLY A N 1
ATOM 725 C CA . GLY A 1 90 ? -23.031 3.196 33.516 1.00 79.50 90 GLY A CA 1
ATOM 726 C C . GLY A 1 90 ? -22.683 4.413 32.646 1.00 79.50 90 GLY A C 1
ATOM 727 O O . GLY A 1 90 ? -22.683 4.305 31.416 1.00 79.50 90 GLY A O 1
ATOM 728 N N . GLN A 1 91 ? -22.377 5.563 33.257 1.00 82.88 91 GLN A N 1
ATOM 729 C CA . GLN A 1 91 ? -21.911 6.747 32.526 1.00 82.88 91 GLN A CA 1
ATOM 730 C C . GLN A 1 91 ? -20.485 6.560 32.001 1.00 82.88 91 GLN A C 1
ATOM 732 O O . GLN A 1 91 ? -20.257 6.786 30.811 1.00 82.88 91 GLN A O 1
ATOM 737 N N . ASP A 1 92 ? -19.573 6.064 32.837 1.00 84.75 92 ASP A N 1
ATOM 738 C CA . ASP A 1 92 ? -18.178 5.818 32.457 1.00 84.75 92 ASP A CA 1
ATOM 739 C C . ASP A 1 92 ? -18.082 4.799 31.311 1.00 84.75 92 ASP A C 1
ATOM 741 O O . ASP A 1 92 ? -17.361 5.009 30.333 1.00 84.75 92 ASP A O 1
ATOM 745 N N . GLY A 1 93 ? -18.877 3.723 31.369 1.00 86.88 93 GLY A N 1
ATOM 746 C CA . GLY A 1 93 ? -18.946 2.722 30.302 1.00 86.88 93 GLY A CA 1
ATOM 747 C C . GLY A 1 93 ? -19.462 3.289 28.975 1.00 86.88 93 GLY A C 1
ATOM 748 O O . GLY A 1 93 ? -18.916 2.975 27.915 1.00 86.88 93 GLY A O 1
ATOM 749 N N . ARG A 1 94 ? -20.479 4.165 29.012 1.00 88.06 94 ARG A N 1
ATOM 750 C CA . ARG A 1 94 ? -20.970 4.858 27.807 1.00 88.06 94 ARG A CA 1
ATOM 751 C C . ARG A 1 94 ? -19.921 5.794 27.221 1.00 88.06 94 ARG A C 1
ATOM 753 O O . ARG A 1 94 ? -19.747 5.802 26.005 1.00 88.06 94 ARG A O 1
ATOM 760 N N . GLN A 1 95 ? -19.219 6.547 28.063 1.00 91.81 95 GLN A N 1
ATOM 761 C CA . GLN A 1 95 ? -18.180 7.463 27.608 1.00 91.81 95 GLN A CA 1
ATOM 762 C C . GLN A 1 95 ? -17.010 6.706 26.964 1.00 91.81 95 GLN A C 1
ATOM 764 O O . GLN A 1 95 ? -16.602 7.044 25.853 1.00 91.81 95 GLN A O 1
ATOM 769 N N . ALA A 1 96 ? -16.534 5.630 27.598 1.00 91.69 96 ALA A N 1
ATOM 770 C CA . ALA A 1 96 ? -15.475 4.786 27.045 1.00 91.69 96 ALA A CA 1
ATOM 771 C C . ALA A 1 96 ? -15.865 4.176 25.685 1.00 91.69 96 ALA A C 1
ATOM 773 O O . ALA A 1 96 ? -15.045 4.115 24.766 1.00 91.69 96 ALA A O 1
ATOM 774 N N . LEU A 1 97 ? -17.129 3.763 25.528 1.00 94.12 97 LEU A N 1
ATOM 775 C CA . LEU A 1 97 ? -17.647 3.249 24.260 1.00 94.12 97 LEU A CA 1
ATOM 776 C C . LEU A 1 97 ? -17.666 4.331 23.168 1.00 94.12 97 LEU A C 1
ATOM 778 O O . LEU A 1 97 ? -17.261 4.067 22.035 1.00 94.12 97 LEU A O 1
ATOM 782 N N . GLU A 1 98 ? -18.106 5.548 23.495 1.00 95.69 98 GLU A N 1
ATOM 783 C CA . GLU A 1 98 ? -18.146 6.666 22.546 1.00 95.69 98 GLU A CA 1
ATOM 784 C C . GLU A 1 98 ? -16.734 7.076 22.095 1.00 95.69 98 GLU A C 1
ATOM 786 O O . GLU A 1 98 ? -16.489 7.307 20.906 1.00 95.69 98 GLU A O 1
ATOM 791 N N . GLU A 1 99 ? -15.781 7.119 23.027 1.00 95.62 99 GLU A N 1
ATOM 792 C CA . GLU A 1 99 ? -14.370 7.382 22.734 1.00 95.62 99 GLU A CA 1
ATOM 793 C C . GLU A 1 99 ? -13.774 6.302 21.822 1.00 95.62 99 GLU A C 1
ATOM 795 O O . GLU A 1 99 ? -13.141 6.626 20.811 1.00 95.62 99 GLU A O 1
ATOM 800 N N . ALA A 1 100 ? -14.043 5.025 22.109 1.00 95.81 100 ALA A N 1
ATOM 801 C CA . ALA A 1 100 ? -13.622 3.916 21.259 1.00 95.81 100 ALA A CA 1
ATOM 802 C C . ALA A 1 100 ? -14.229 4.016 19.849 1.00 95.81 100 ALA A C 1
ATOM 804 O O . ALA A 1 100 ? -13.521 3.850 18.853 1.00 95.81 100 ALA A O 1
ATOM 805 N N . GLN A 1 101 ? -15.516 4.356 19.736 1.00 95.75 101 GLN A N 1
ATOM 806 C CA . GLN A 1 101 ? -16.186 4.530 18.447 1.00 95.75 101 GLN A CA 1
ATOM 807 C C . GLN A 1 101 ? -15.563 5.672 17.630 1.00 95.75 101 GLN A C 1
ATOM 809 O O . GLN A 1 101 ? -15.310 5.505 16.432 1.00 95.75 101 GLN A O 1
ATOM 814 N N . LYS A 1 102 ? -15.256 6.811 18.265 1.00 96.75 102 LYS A N 1
ATOM 815 C CA . LYS A 1 102 ? -14.551 7.932 17.619 1.00 96.75 102 LYS A CA 1
ATOM 816 C C . LYS A 1 102 ? -13.154 7.523 17.154 1.00 96.75 102 LYS A C 1
ATOM 818 O O . LYS A 1 102 ? -12.781 7.822 16.019 1.00 96.75 102 LYS A O 1
ATOM 823 N N . ALA A 1 103 ? -12.399 6.807 17.987 1.00 96.94 103 ALA A N 1
ATOM 824 C CA . ALA A 1 103 ? -11.069 6.315 17.633 1.00 96.94 103 ALA A CA 1
ATOM 825 C C . ALA A 1 103 ? -11.114 5.361 16.425 1.00 96.94 103 ALA A C 1
ATOM 827 O O . ALA A 1 103 ? -10.303 5.486 15.504 1.00 96.94 103 ALA A O 1
ATOM 828 N N . ILE A 1 104 ? -12.104 4.464 16.377 1.00 96.44 104 ILE A N 1
ATOM 829 C CA . ILE A 1 104 ? -12.322 3.548 15.250 1.00 96.44 104 ILE A CA 1
ATOM 830 C C . ILE A 1 104 ? -12.656 4.322 13.968 1.00 96.44 104 ILE A C 1
ATOM 832 O O . ILE A 1 104 ? -12.070 4.050 12.920 1.00 96.44 104 ILE A O 1
ATOM 836 N N . GLN A 1 105 ? -13.545 5.318 14.027 1.00 96.75 105 GLN A N 1
ATOM 837 C CA . GLN A 1 105 ? -13.871 6.151 12.861 1.00 96.75 105 GLN A CA 1
ATOM 838 C C . GLN A 1 105 ? -12.643 6.897 12.325 1.00 96.75 105 GLN A C 1
ATOM 840 O O . GLN A 1 105 ? -12.398 6.906 11.116 1.00 96.75 105 GLN A O 1
ATOM 845 N N . GLN A 1 106 ? -11.835 7.476 13.216 1.00 97.31 106 GLN A N 1
ATOM 846 C CA . GLN A 1 106 ? -10.582 8.126 12.834 1.00 97.31 106 GLN A CA 1
ATOM 847 C C . GLN A 1 106 ? -9.598 7.139 12.198 1.00 97.31 106 GLN A C 1
ATOM 849 O O . GLN A 1 106 ? -8.935 7.479 11.216 1.00 97.31 106 GLN A O 1
ATOM 854 N N . LEU A 1 107 ? -9.508 5.915 12.725 1.00 97.56 107 LEU A N 1
ATOM 855 C CA . LEU A 1 107 ? -8.659 4.868 12.166 1.00 97.56 107 LEU A CA 1
ATOM 856 C C . LEU A 1 107 ? -9.102 4.483 10.750 1.00 97.56 107 LEU A C 1
ATOM 858 O O . LEU A 1 107 ? -8.261 4.421 9.856 1.00 97.56 107 LEU A O 1
ATOM 862 N N . PHE A 1 108 ? -10.403 4.297 10.515 1.00 97.38 108 PHE A N 1
ATOM 863 C CA . PHE A 1 108 ? -10.931 4.038 9.172 1.00 97.38 108 PHE A CA 1
ATOM 864 C C . PHE A 1 108 ? -10.622 5.175 8.196 1.00 97.38 108 PHE A C 1
ATOM 866 O O . PHE A 1 108 ? -10.226 4.906 7.060 1.00 97.38 108 PHE A O 1
ATOM 873 N N . GLY A 1 109 ? -10.732 6.431 8.643 1.00 97.75 109 GLY A N 1
ATOM 874 C CA . GLY A 1 109 ? -10.310 7.593 7.858 1.00 97.75 109 GLY A CA 1
ATOM 875 C C . GLY A 1 109 ? -8.833 7.511 7.465 1.00 97.75 109 GLY A C 1
ATOM 876 O O . GLY A 1 109 ? -8.502 7.571 6.284 1.00 97.75 109 GLY A O 1
ATOM 877 N N . LYS A 1 110 ? -7.947 7.255 8.435 1.00 97.94 110 LYS A N 1
ATOM 878 C CA . LYS A 1 110 ? -6.503 7.111 8.181 1.00 97.94 110 LYS A CA 1
ATOM 879 C C . LYS A 1 110 ? -6.178 5.950 7.240 1.00 97.94 110 LYS A C 1
ATOM 881 O O . LYS A 1 110 ? -5.325 6.101 6.372 1.00 97.94 110 LYS A O 1
ATOM 886 N N . ILE A 1 111 ? -6.841 4.802 7.389 1.00 97.69 111 ILE A N 1
ATOM 887 C CA . ILE A 1 111 ? -6.648 3.644 6.502 1.00 97.69 111 ILE A CA 1
ATOM 888 C C . ILE A 1 111 ? -7.055 4.000 5.071 1.00 97.69 111 ILE A C 1
ATOM 890 O O . ILE A 1 111 ? -6.326 3.674 4.133 1.00 97.69 111 ILE A O 1
ATOM 894 N N . LYS A 1 112 ? -8.184 4.696 4.899 1.00 97.88 112 LYS A N 1
ATOM 895 C CA . LYS A 1 112 ? -8.633 5.163 3.586 1.00 97.88 112 LYS A CA 1
ATOM 896 C C . LYS A 1 112 ? -7.630 6.136 2.966 1.00 97.88 112 LYS A C 1
ATOM 898 O O . LYS A 1 112 ? -7.224 5.930 1.829 1.00 97.88 112 LYS A O 1
ATOM 903 N N . ASP A 1 113 ? -7.148 7.112 3.730 1.00 98.06 113 ASP A N 1
ATOM 904 C CA . ASP A 1 113 ? -6.142 8.066 3.253 1.00 98.06 113 ASP A CA 1
ATOM 905 C C . ASP A 1 113 ? -4.834 7.375 2.842 1.00 98.06 113 ASP A C 1
ATOM 907 O O . ASP A 1 113 ? -4.214 7.745 1.843 1.00 98.06 113 ASP A O 1
ATOM 911 N N . ILE A 1 114 ? -4.395 6.368 3.607 1.00 98.06 114 ILE A N 1
ATOM 912 C CA . ILE A 1 114 ? -3.212 5.563 3.277 1.00 98.06 114 ILE A CA 1
ATOM 913 C C . ILE A 1 114 ? -3.445 4.787 1.983 1.00 98.06 114 ILE A C 1
ATOM 915 O O . ILE A 1 114 ? -2.571 4.798 1.118 1.00 98.06 114 ILE A O 1
ATOM 919 N N . LYS A 1 115 ? 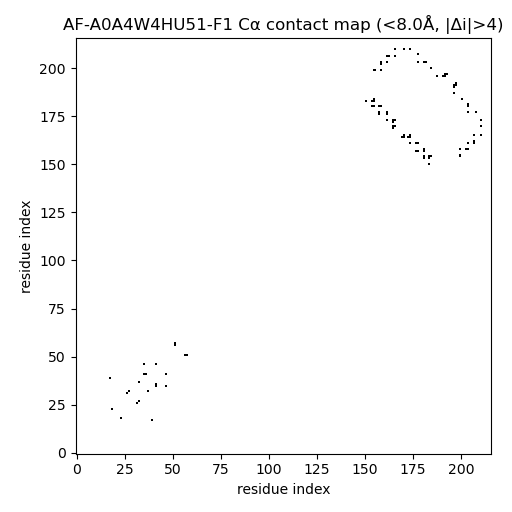-4.613 4.155 1.825 1.00 98.00 115 LYS A N 1
ATOM 920 C CA . LYS A 1 115 ? -4.979 3.429 0.605 1.00 98.00 115 LYS A CA 1
ATOM 921 C C . LYS A 1 115 ? -4.955 4.352 -0.615 1.00 98.00 115 LYS A C 1
ATOM 923 O O . LYS A 1 115 ? -4.280 4.037 -1.591 1.00 98.00 115 LYS A O 1
ATOM 928 N N . ASP A 1 116 ? -5.608 5.508 -0.533 1.00 97.88 116 ASP A N 1
ATOM 929 C CA . ASP A 1 116 ? -5.696 6.466 -1.640 1.00 97.88 116 ASP A CA 1
ATOM 930 C C . ASP A 1 116 ? -4.309 7.026 -2.012 1.00 97.88 116 ASP A C 1
ATOM 932 O O . ASP A 1 116 ? -3.994 7.230 -3.187 1.00 97.88 116 ASP A O 1
ATOM 936 N N . LYS A 1 117 ? -3.436 7.261 -1.020 1.00 97.81 117 LYS A N 1
ATOM 937 C CA . LYS A 1 117 ? -2.040 7.666 -1.262 1.00 97.81 117 LYS A 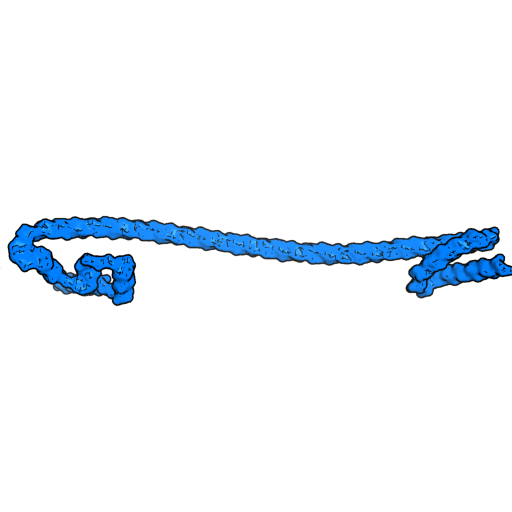CA 1
ATOM 938 C C . LYS A 1 117 ? -1.207 6.541 -1.872 1.00 97.81 117 LYS A C 1
ATOM 940 O O . LYS A 1 117 ? -0.399 6.815 -2.757 1.00 97.81 117 LYS A O 1
ATOM 945 N N . ALA A 1 118 ? -1.387 5.305 -1.413 1.00 98.06 118 ALA A N 1
ATOM 946 C CA . ALA A 1 118 ? -0.681 4.144 -1.940 1.00 98.06 118 ALA A CA 1
ATOM 947 C C . ALA A 1 118 ? -1.049 3.893 -3.407 1.00 98.06 118 ALA A C 1
ATOM 949 O O . ALA A 1 118 ? -0.153 3.700 -4.220 1.00 98.06 118 ALA A O 1
ATOM 950 N N . GLU A 1 119 ? -2.330 3.999 -3.764 1.00 97.62 119 GLU A N 1
ATOM 951 C CA . GLU A 1 119 ? -2.808 3.845 -5.143 1.00 97.62 119 GLU A CA 1
ATOM 952 C C . GLU A 1 119 ? -2.229 4.924 -6.074 1.00 97.62 119 GLU A C 1
ATOM 954 O O . GLU A 1 119 ? -1.706 4.618 -7.148 1.00 97.62 119 GLU A O 1
ATOM 959 N N . LYS A 1 120 ? -2.213 6.189 -5.631 1.00 97.38 120 LYS A N 1
ATOM 960 C CA . LYS A 1 120 ? -1.552 7.279 -6.374 1.00 97.38 120 LYS A CA 1
ATOM 961 C C . LYS A 1 120 ? -0.048 7.046 -6.529 1.00 97.38 120 LYS A C 1
ATOM 963 O O . LYS A 1 120 ? 0.502 7.308 -7.596 1.00 97.38 120 LYS A O 1
ATOM 968 N N . SER A 1 121 ? 0.614 6.563 -5.476 1.00 98.19 121 SER A N 1
ATOM 969 C CA . SER A 1 121 ? 2.044 6.240 -5.502 1.00 98.19 121 SER A CA 1
ATOM 970 C C . SER A 1 121 ? 2.340 5.094 -6.474 1.00 98.19 121 SER A C 1
ATOM 972 O O . SER A 1 121 ? 3.262 5.189 -7.280 1.00 98.19 121 SER A O 1
ATOM 974 N N . GLU A 1 122 ? 1.519 4.043 -6.473 1.00 97.94 122 GLU A N 1
ATOM 975 C CA . GLU A 1 122 ? 1.642 2.922 -7.405 1.00 97.94 122 GLU A CA 1
ATOM 976 C C . GLU A 1 122 ? 1.502 3.387 -8.858 1.00 97.94 122 GLU A C 1
ATOM 978 O O . GLU A 1 122 ? 2.326 3.031 -9.704 1.00 97.94 122 GLU A O 1
ATOM 983 N N . GLN A 1 123 ? 0.497 4.217 -9.150 1.00 97.75 123 GLN A N 1
ATOM 984 C CA . GLN A 1 123 ? 0.295 4.765 -10.490 1.00 97.75 123 GLN A CA 1
ATOM 985 C C . GLN A 1 123 ? 1.490 5.617 -10.941 1.00 97.75 123 GLN A C 1
ATOM 987 O O . GLN A 1 123 ? 1.981 5.449 -12.058 1.00 97.75 123 GLN A O 1
ATOM 992 N N . MET A 1 124 ? 2.018 6.464 -10.056 1.00 97.88 124 MET A N 1
ATOM 993 C CA . MET A 1 124 ? 3.209 7.268 -10.337 1.00 97.88 124 MET A CA 1
ATOM 994 C C . MET A 1 124 ? 4.431 6.387 -10.639 1.00 97.88 124 MET A C 1
ATOM 996 O O . MET A 1 124 ? 5.150 6.630 -11.606 1.00 97.88 124 MET A O 1
ATOM 1000 N N . VAL A 1 125 ? 4.656 5.322 -9.862 1.00 98.31 125 VAL A N 1
ATOM 1001 C CA . VAL A 1 125 ? 5.765 4.381 -10.097 1.00 98.31 125 VAL A CA 1
ATOM 1002 C C . VAL A 1 125 ? 5.591 3.630 -11.423 1.00 98.31 125 VAL A C 1
ATOM 1004 O O . VAL A 1 125 ? 6.570 3.428 -12.148 1.00 98.31 125 VAL A O 1
ATOM 1007 N N . LYS A 1 126 ? 4.364 3.248 -11.794 1.00 98.06 126 LYS A N 1
ATOM 1008 C CA . LYS A 1 126 ? 4.076 2.636 -13.105 1.00 98.06 126 LYS A CA 1
ATOM 1009 C C . LYS A 1 126 ? 4.424 3.570 -14.263 1.00 98.06 126 LYS A C 1
ATOM 1011 O O . LYS A 1 126 ? 4.997 3.125 -15.256 1.00 98.06 126 LYS A O 1
ATOM 1016 N N . GLU A 1 127 ? 4.121 4.856 -14.139 1.00 98.12 127 GLU A N 1
ATOM 1017 C CA . GLU A 1 127 ? 4.472 5.854 -15.154 1.00 98.12 127 GLU A CA 1
ATOM 1018 C C . GLU A 1 127 ? 5.986 6.056 -15.239 1.00 98.12 127 GLU A C 1
ATOM 1020 O O . GLU A 1 127 ? 6.554 5.933 -16.322 1.00 98.12 127 GLU A O 1
ATOM 1025 N N . ILE A 1 128 ? 6.660 6.219 -14.097 1.00 98.06 128 ILE A N 1
ATOM 1026 C CA . ILE A 1 128 ? 8.123 6.352 -14.044 1.00 98.06 128 ILE A CA 1
ATOM 1027 C C . ILE A 1 128 ? 8.807 5.139 -14.686 1.00 98.06 128 ILE A C 1
ATOM 1029 O O . ILE A 1 128 ? 9.717 5.289 -15.497 1.00 98.06 128 ILE A O 1
ATOM 1033 N N . THR A 1 129 ? 8.374 3.921 -14.361 1.00 98.25 129 THR A N 1
ATOM 1034 C CA . THR A 1 129 ? 8.976 2.698 -14.919 1.00 98.25 129 THR A CA 1
ATOM 1035 C C . THR A 1 129 ? 8.713 2.545 -16.417 1.00 98.25 129 THR A C 1
ATOM 1037 O O . THR A 1 129 ? 9.598 2.091 -17.150 1.00 98.25 129 THR A O 1
ATOM 1040 N N . ARG A 1 130 ? 7.541 2.973 -16.904 1.00 98.31 130 ARG A N 1
ATOM 1041 C CA . ARG A 1 130 ? 7.252 3.047 -18.341 1.00 98.31 130 ARG A CA 1
ATOM 1042 C C . ARG A 1 130 ? 8.195 4.022 -19.043 1.00 98.31 130 ARG A C 1
ATOM 1044 O O . ARG A 1 130 ? 8.753 3.673 -20.084 1.00 98.31 130 ARG A O 1
ATOM 1051 N N . ASP A 1 131 ? 8.395 5.200 -18.471 1.00 98.25 131 ASP A N 1
ATOM 1052 C CA . ASP A 1 131 ? 9.230 6.244 -19.061 1.00 98.25 131 ASP A CA 1
ATOM 1053 C C . ASP A 1 131 ? 10.716 5.848 -19.029 1.00 98.25 131 ASP A C 1
ATOM 1055 O O . ASP A 1 131 ? 11.419 6.018 -20.025 1.00 98.25 131 ASP A O 1
ATOM 1059 N N . ILE A 1 132 ? 11.183 5.194 -17.956 1.00 98.31 132 ILE A N 1
ATOM 1060 C CA . ILE A 1 132 ? 12.524 4.584 -17.888 1.00 98.31 132 ILE A CA 1
ATOM 1061 C C . ILE A 1 132 ? 12.715 3.573 -19.023 1.00 98.31 132 ILE A C 1
ATOM 1063 O O . ILE A 1 132 ? 13.751 3.578 -19.687 1.00 98.31 132 ILE A O 1
ATOM 1067 N N . LYS A 1 133 ? 11.717 2.721 -19.288 1.00 98.19 133 LYS A N 1
ATOM 1068 C CA . LYS A 1 133 ? 11.789 1.744 -20.382 1.00 98.19 133 LYS A CA 1
ATOM 1069 C C . LYS A 1 133 ? 11.874 2.427 -21.748 1.00 98.19 133 LYS A C 1
ATOM 1071 O O . LYS A 1 133 ? 12.659 2.007 -22.596 1.00 98.19 133 LYS A O 1
ATOM 1076 N N . GLN A 1 134 ? 11.093 3.484 -21.973 1.00 98.06 134 GLN A N 1
ATOM 1077 C CA . GLN A 1 134 ? 11.175 4.271 -23.208 1.00 98.06 134 GLN A CA 1
ATOM 1078 C C . GLN A 1 134 ? 12.545 4.939 -23.364 1.00 98.06 134 GLN A C 1
ATOM 1080 O O . GLN A 1 134 ? 13.123 4.906 -24.451 1.00 98.06 134 GLN A O 1
ATOM 1085 N N . LEU A 1 135 ? 13.091 5.485 -22.277 1.00 98.44 135 LEU A N 1
ATOM 1086 C CA . LEU A 1 135 ? 14.416 6.091 -22.265 1.00 98.44 135 LEU A CA 1
ATOM 1087 C C . LEU A 1 135 ? 15.514 5.064 -22.571 1.00 98.44 135 LEU A C 1
ATOM 1089 O O . LEU A 1 135 ? 16.445 5.376 -23.311 1.00 98.44 135 LEU A O 1
ATOM 1093 N N . ASP A 1 136 ? 15.397 3.834 -22.067 1.00 98.38 136 ASP A N 1
ATOM 1094 C CA . ASP A 1 136 ? 16.340 2.754 -22.373 1.00 98.38 136 ASP A CA 1
ATOM 1095 C C . ASP A 1 136 ? 16.305 2.367 -23.859 1.00 98.38 136 ASP A C 1
ATOM 1097 O O . ASP A 1 136 ? 17.351 2.275 -24.509 1.00 98.38 136 ASP A O 1
ATOM 1101 N N . HIS A 1 137 ? 15.106 2.251 -24.443 1.00 98.06 137 HIS A N 1
ATOM 1102 C CA . HIS A 1 137 ? 14.954 2.054 -25.886 1.00 98.06 137 HIS A CA 1
ATOM 1103 C C . HIS A 1 137 ? 15.592 3.197 -26.683 1.00 98.06 137 HIS A C 1
ATOM 1105 O O . HIS A 1 137 ? 16.376 2.940 -27.600 1.00 98.06 137 HIS A O 1
ATOM 1111 N N . ALA A 1 138 ? 15.320 4.452 -26.312 1.00 98.25 138 ALA A N 1
ATOM 1112 C CA . ALA A 1 138 ? 15.908 5.620 -26.960 1.00 98.25 138 ALA A CA 1
ATOM 1113 C C . ALA A 1 138 ? 17.439 5.610 -26.856 1.00 98.25 138 ALA A C 1
ATOM 1115 O O . ALA A 1 138 ? 18.124 5.772 -27.866 1.00 98.25 138 ALA A O 1
ATOM 1116 N N . LYS A 1 139 ? 17.990 5.335 -25.669 1.00 98.38 139 LYS A N 1
ATOM 1117 C CA . LYS A 1 139 ? 19.434 5.213 -25.444 1.00 98.38 139 LYS A CA 1
ATOM 1118 C C . LYS A 1 139 ? 20.039 4.124 -26.324 1.00 98.38 139 LYS A C 1
ATOM 1120 O O . LYS A 1 139 ? 21.017 4.384 -27.017 1.00 98.38 139 LYS A O 1
ATOM 1125 N N . ARG A 1 140 ? 19.445 2.928 -26.358 1.00 98.25 140 ARG A N 1
ATOM 1126 C CA . ARG A 1 140 ? 19.920 1.813 -27.191 1.00 98.25 140 ARG A CA 1
ATOM 1127 C C . ARG A 1 140 ? 19.899 2.165 -28.676 1.00 98.25 140 ARG A C 1
ATOM 1129 O O . ARG A 1 140 ? 20.861 1.860 -29.386 1.00 98.25 140 ARG A O 1
ATOM 1136 N N . HIS A 1 141 ? 18.826 2.796 -29.150 1.00 97.25 141 HIS A N 1
ATOM 1137 C CA . HIS A 1 141 ? 18.722 3.246 -30.535 1.00 97.25 141 HIS A CA 1
ATOM 1138 C C . HIS A 1 141 ? 19.777 4.303 -30.856 1.00 97.25 141 HIS A C 1
ATOM 1140 O O . HIS A 1 141 ? 20.488 4.146 -31.843 1.00 97.25 141 HIS A O 1
ATOM 1146 N N . LEU A 1 142 ? 19.954 5.310 -29.998 1.00 98.19 142 LEU A N 1
ATOM 1147 C CA . LEU A 1 142 ? 20.979 6.340 -30.171 1.00 98.19 142 LEU A CA 1
ATOM 1148 C C . LEU A 1 142 ? 22.389 5.749 -30.181 1.00 98.19 142 LEU A C 1
ATOM 1150 O O . LEU A 1 142 ? 23.155 6.049 -31.089 1.00 98.19 142 LEU A O 1
ATOM 1154 N N . THR A 1 143 ? 22.725 4.866 -29.237 1.00 97.56 143 THR A N 1
ATOM 1155 C CA . THR A 1 143 ? 24.023 4.177 -29.224 1.00 97.56 143 THR A CA 1
ATOM 1156 C C . THR A 1 143 ? 24.231 3.381 -30.509 1.00 97.56 143 THR A C 1
ATOM 1158 O O . THR A 1 143 ? 25.278 3.502 -31.135 1.00 97.56 143 THR A O 1
ATOM 1161 N N . THR A 1 144 ? 23.219 2.631 -30.954 1.00 96.12 144 THR A N 1
ATOM 1162 C CA . THR A 1 144 ? 23.297 1.867 -32.209 1.00 96.12 144 THR A CA 1
ATOM 1163 C C . THR A 1 144 ? 23.531 2.790 -33.406 1.00 96.12 144 THR A C 1
ATOM 1165 O O . THR A 1 144 ? 24.392 2.500 -34.236 1.00 96.12 144 THR A O 1
ATOM 1168 N N . SER A 1 145 ? 22.812 3.912 -33.488 1.00 96.88 145 SER A N 1
ATOM 1169 C CA . SER A 1 145 ? 22.966 4.904 -34.556 1.00 96.88 145 SER A CA 1
ATOM 1170 C C . SER A 1 145 ? 24.348 5.555 -34.544 1.00 96.88 145 SER A C 1
ATOM 1172 O O . SER A 1 145 ? 24.978 5.633 -35.593 1.00 96.88 145 SER A O 1
ATOM 1174 N N . ILE A 1 146 ? 24.852 5.961 -33.374 1.00 97.25 146 ILE A N 1
ATOM 1175 C CA . ILE A 1 146 ? 26.185 6.564 -33.224 1.00 97.25 146 ILE A CA 1
ATOM 1176 C C . ILE A 1 146 ? 27.273 5.568 -33.634 1.00 97.25 146 ILE A C 1
ATOM 1178 O O . ILE A 1 146 ? 28.136 5.905 -34.440 1.00 97.25 146 ILE A O 1
ATOM 1182 N N . THR A 1 147 ? 27.219 4.327 -33.140 1.00 94.25 147 THR A N 1
ATOM 1183 C CA . THR A 1 147 ? 28.187 3.286 -33.515 1.00 94.25 147 THR A CA 1
ATOM 1184 C C . THR A 1 147 ? 28.135 2.991 -35.012 1.00 94.25 147 THR A C 1
ATOM 1186 O O . THR A 1 147 ? 29.178 2.921 -35.657 1.00 94.25 147 THR A O 1
ATOM 1189 N N . THR A 1 148 ? 26.935 2.876 -35.589 1.00 92.94 148 THR A N 1
ATOM 1190 C CA . THR A 1 148 ? 26.771 2.633 -37.032 1.00 92.94 148 THR A CA 1
ATOM 1191 C C . THR A 1 148 ? 27.327 3.797 -37.851 1.00 92.94 148 THR A C 1
ATOM 1193 O O . THR A 1 148 ? 28.026 3.572 -38.833 1.00 92.94 148 THR A O 1
ATOM 1196 N N . LEU A 1 149 ? 27.082 5.041 -37.436 1.00 94.75 149 LEU A N 1
ATOM 1197 C CA . LEU A 1 149 ? 27.608 6.222 -38.117 1.00 94.75 149 LEU A CA 1
ATOM 1198 C C . LEU A 1 149 ? 29.139 6.296 -38.033 1.00 94.75 149 LEU A C 1
ATOM 1200 O O . LEU A 1 149 ? 29.788 6.557 -39.043 1.00 94.75 149 LEU A O 1
ATOM 1204 N N . ASN A 1 150 ? 29.718 6.007 -36.866 1.00 93.56 150 ASN A N 1
ATOM 1205 C CA . ASN A 1 150 ? 31.171 5.954 -36.691 1.00 93.56 150 ASN A CA 1
ATOM 1206 C C . ASN A 1 150 ? 31.804 4.888 -37.591 1.00 93.56 150 ASN A C 1
ATOM 1208 O O . ASN A 1 150 ? 32.790 5.163 -38.271 1.00 93.56 150 ASN A O 1
ATOM 1212 N N . HIS A 1 151 ? 31.213 3.693 -37.659 1.00 91.94 151 HIS A N 1
ATOM 1213 C CA . HIS A 1 151 ? 31.675 2.643 -38.566 1.00 91.94 151 HIS A CA 1
ATOM 1214 C C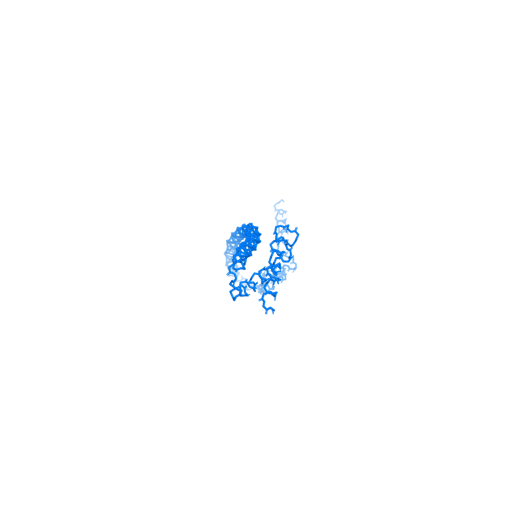 . HIS A 1 151 ? 31.532 3.052 -40.040 1.00 91.94 151 HIS A C 1
ATOM 1216 O O . HIS A 1 151 ? 32.417 2.759 -40.838 1.00 91.94 151 HIS A O 1
ATOM 1222 N N . LEU A 1 152 ? 30.461 3.761 -40.416 1.00 92.25 152 LEU A N 1
ATOM 1223 C CA . LEU A 1 152 ? 30.291 4.260 -41.783 1.00 92.25 152 LEU A CA 1
ATOM 1224 C C . LEU A 1 152 ? 31.374 5.284 -42.139 1.00 92.25 152 LEU A C 1
ATOM 1226 O O . LEU A 1 152 ? 31.930 5.235 -43.234 1.00 92.25 152 LEU A O 1
ATOM 1230 N N . HIS A 1 153 ? 31.693 6.184 -41.209 1.00 91.19 153 HIS A N 1
ATOM 1231 C CA . HIS A 1 153 ? 32.775 7.149 -41.372 1.00 91.19 153 HIS A CA 1
ATOM 1232 C C . HIS A 1 153 ? 34.132 6.452 -41.544 1.00 91.19 153 HIS A C 1
ATOM 1234 O O . HIS A 1 153 ? 34.864 6.773 -42.480 1.00 91.19 153 HIS A O 1
ATOM 1240 N N . MET A 1 154 ? 34.433 5.455 -40.701 1.00 91.00 154 MET A N 1
ATOM 1241 C CA . MET A 1 154 ? 35.641 4.632 -40.830 1.00 91.00 154 MET A CA 1
ATOM 1242 C C . MET A 1 154 ? 35.703 3.908 -42.177 1.00 91.00 154 MET A C 1
ATOM 1244 O O . MET A 1 154 ? 36.762 3.865 -42.795 1.00 91.00 154 MET A O 1
ATOM 1248 N N . LEU A 1 155 ? 34.578 3.359 -42.644 1.00 90.44 155 LEU A N 1
ATOM 1249 C CA . LEU A 1 155 ? 34.498 2.660 -43.921 1.00 90.44 155 LEU A CA 1
ATOM 1250 C C . LEU A 1 155 ? 34.768 3.605 -45.098 1.00 90.44 155 LEU A C 1
ATOM 1252 O O . LEU A 1 155 ? 35.628 3.316 -45.923 1.00 90.44 155 LEU A O 1
ATOM 1256 N N . ALA A 1 156 ? 34.063 4.736 -45.163 1.00 90.62 156 ALA A N 1
ATOM 1257 C CA . ALA A 1 156 ? 34.224 5.707 -46.242 1.00 90.62 156 ALA A CA 1
ATOM 1258 C C . ALA A 1 156 ? 35.649 6.285 -46.276 1.00 90.62 156 ALA A C 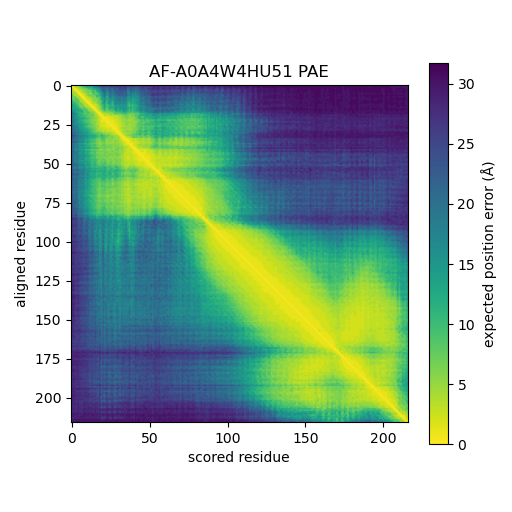1
ATOM 1260 O O . ALA A 1 156 ? 36.322 6.193 -47.300 1.00 90.62 156 ALA A O 1
ATOM 1261 N N . GLY A 1 157 ? 36.154 6.778 -45.137 1.00 91.81 157 GLY A N 1
ATOM 1262 C CA . GLY A 1 157 ? 37.514 7.319 -45.056 1.00 91.81 157 GLY A CA 1
ATOM 1263 C C . GLY A 1 157 ? 38.601 6.259 -45.271 1.00 91.81 157 GLY A C 1
ATOM 1264 O O . GLY A 1 157 ? 39.663 6.557 -45.824 1.00 91.81 157 GLY A O 1
ATOM 1265 N N . GLY A 1 158 ? 38.334 5.012 -44.875 1.00 91.19 158 GLY A N 1
ATOM 1266 C CA . GLY A 1 158 ? 39.215 3.873 -45.108 1.00 91.19 158 GLY A CA 1
ATOM 1267 C C . GLY A 1 158 ? 39.322 3.517 -46.589 1.00 91.19 158 GLY A C 1
ATOM 1268 O O . GLY A 1 158 ? 40.433 3.354 -47.085 1.00 91.19 158 GLY A O 1
ATOM 1269 N N . VAL A 1 159 ? 38.199 3.464 -47.315 1.00 89.81 159 VAL A N 1
ATOM 1270 C CA . VAL A 1 159 ? 38.190 3.246 -48.773 1.00 89.81 159 VAL A CA 1
ATOM 1271 C C . VAL A 1 159 ? 38.917 4.380 -49.498 1.00 89.81 159 VAL A C 1
ATOM 1273 O O . VAL A 1 159 ? 39.799 4.095 -50.306 1.00 89.81 159 VAL A O 1
ATOM 1276 N N . ASP A 1 160 ? 38.648 5.643 -49.152 1.00 91.00 160 ASP A N 1
ATOM 1277 C CA . ASP A 1 160 ? 39.337 6.798 -49.749 1.00 91.00 160 ASP A CA 1
ATOM 1278 C C . ASP A 1 160 ? 40.862 6.738 -49.524 1.00 91.00 160 ASP A C 1
ATOM 1280 O O . ASP A 1 160 ? 41.664 6.985 -50.432 1.00 91.00 160 ASP A O 1
ATOM 1284 N N . SER A 1 161 ? 41.282 6.349 -48.316 1.00 90.62 161 SER A N 1
ATOM 1285 C CA . SER A 1 161 ? 42.698 6.180 -47.969 1.00 90.62 161 SER A CA 1
ATOM 1286 C C . SER A 1 161 ? 43.337 4.996 -48.706 1.00 90.62 161 SER A C 1
ATOM 1288 O O . SER A 1 161 ? 44.465 5.117 -49.189 1.00 90.62 161 SER A O 1
ATOM 1290 N N . LEU A 1 162 ? 42.626 3.872 -48.858 1.00 88.88 162 LEU A N 1
ATOM 1291 C CA . LEU A 1 162 ? 43.085 2.721 -49.644 1.00 88.88 162 LEU A CA 1
ATOM 1292 C C . LEU A 1 162 ? 43.260 3.081 -51.122 1.00 88.88 162 LEU A C 1
ATOM 1294 O O . LEU A 1 162 ? 44.273 2.710 -51.719 1.00 88.88 162 LEU A O 1
ATOM 1298 N N . GLU A 1 163 ? 42.330 3.839 -51.711 1.00 87.38 163 GLU A N 1
ATOM 1299 C CA . GLU A 1 163 ? 42.467 4.343 -53.082 1.00 87.38 163 GLU A CA 1
ATOM 1300 C C . GLU A 1 163 ? 43.722 5.216 -53.226 1.00 87.38 163 GLU A C 1
ATOM 1302 O O . GLU A 1 163 ? 44.507 5.036 -54.164 1.00 87.38 163 GLU A O 1
ATOM 1307 N N . ALA A 1 164 ? 43.958 6.133 -52.282 1.00 89.88 164 ALA A N 1
ATOM 1308 C CA . ALA A 1 164 ? 45.125 7.013 -52.297 1.00 89.88 164 ALA A CA 1
ATOM 1309 C C . ALA A 1 164 ? 46.453 6.242 -52.162 1.00 89.88 164 ALA A C 1
ATOM 1311 O O . ALA A 1 164 ? 47.396 6.507 -52.915 1.00 89.88 164 ALA A O 1
ATOM 1312 N N . MET A 1 165 ? 46.529 5.272 -51.247 1.00 86.31 165 MET A N 1
ATOM 1313 C CA . MET A 1 165 ? 47.721 4.441 -51.025 1.00 86.31 165 MET A CA 1
ATOM 1314 C C . MET A 1 165 ? 48.011 3.516 -52.211 1.00 86.31 165 MET A C 1
ATOM 1316 O O . MET A 1 165 ? 49.168 3.361 -52.608 1.00 86.31 165 MET A O 1
ATOM 1320 N N . THR A 1 166 ? 46.963 2.969 -52.834 1.00 85.00 166 THR A N 1
ATOM 1321 C CA . THR A 1 166 ? 47.074 2.149 -54.049 1.00 85.00 166 THR A CA 1
ATOM 1322 C C . THR A 1 166 ? 47.639 2.973 -55.208 1.00 85.00 166 THR A C 1
ATOM 1324 O O . THR A 1 166 ? 48.576 2.536 -55.875 1.00 85.00 166 THR A O 1
ATOM 1327 N N . ARG A 1 167 ? 47.169 4.218 -55.399 1.00 86.88 167 ARG A N 1
ATOM 1328 C CA . ARG A 1 167 ? 47.726 5.141 -56.411 1.00 86.88 167 ARG A CA 1
ATOM 1329 C C . ARG A 1 167 ? 49.201 5.473 -56.162 1.00 86.88 167 ARG A C 1
ATOM 1331 O O . ARG A 1 167 ? 49.963 5.603 -57.117 1.00 86.88 167 ARG A O 1
ATOM 1338 N N . LYS A 1 168 ? 49.611 5.587 -54.894 1.00 87.94 168 LYS A N 1
ATOM 1339 C CA . LYS A 1 168 ? 51.001 5.851 -54.479 1.00 87.94 168 LYS A CA 1
ATOM 1340 C C . LYS A 1 168 ? 51.887 4.599 -54.410 1.00 87.94 168 LYS A C 1
ATOM 1342 O O . LYS A 1 168 ? 53.072 4.731 -54.120 1.00 87.94 168 LYS A O 1
ATOM 1347 N N . ARG A 1 169 ? 51.347 3.404 -54.690 1.00 84.38 169 ARG A N 1
ATOM 1348 C CA . ARG A 1 169 ? 52.040 2.101 -54.612 1.00 84.38 169 ARG A CA 1
ATOM 1349 C C . ARG A 1 169 ? 52.568 1.742 -53.210 1.00 84.38 169 ARG A C 1
ATOM 1351 O O . ARG A 1 169 ? 53.530 0.988 -53.085 1.00 84.38 169 ARG A O 1
ATOM 1358 N N . GLN A 1 170 ? 51.935 2.242 -52.144 1.00 83.00 170 GLN A N 1
ATOM 1359 C CA . GLN A 1 170 ? 52.308 1.965 -50.744 1.00 83.00 170 GLN A CA 1
ATOM 1360 C C . GLN A 1 170 ? 51.690 0.647 -50.236 1.00 83.00 170 GLN A C 1
ATOM 1362 O O . GLN A 1 170 ? 50.964 0.614 -49.246 1.00 83.00 170 GLN A O 1
ATOM 1367 N N . TYR A 1 171 ? 51.958 -0.465 -50.925 1.00 80.25 171 TYR A N 1
ATOM 1368 C CA . TYR A 1 171 ? 51.253 -1.735 -50.698 1.00 80.25 171 TYR A CA 1
ATOM 1369 C C . TYR A 1 171 ? 51.482 -2.372 -49.316 1.00 80.25 171 TYR A C 1
ATOM 1371 O O . TYR A 1 171 ? 50.649 -3.159 -48.875 1.00 80.25 171 TYR A O 1
ATOM 1379 N N . GLY A 1 172 ? 52.566 -2.024 -48.613 1.00 79.06 172 GLY A N 1
ATOM 1380 C CA . GLY A 1 172 ? 52.823 -2.516 -47.253 1.00 79.06 172 GLY A CA 1
ATOM 1381 C C . GLY A 1 172 ? 51.834 -1.979 -46.211 1.00 79.06 172 GLY A C 1
ATOM 1382 O O . GLY A 1 172 ? 51.422 -2.709 -45.316 1.00 79.06 172 GLY A O 1
ATOM 1383 N N . GLU A 1 173 ? 51.398 -0.724 -46.351 1.00 80.19 173 GLU A N 1
ATOM 1384 C CA . GLU A 1 173 ? 50.422 -0.093 -45.447 1.00 80.19 173 GLU A CA 1
ATOM 1385 C C . GLU A 1 173 ? 48.972 -0.423 -45.843 1.00 80.19 173 GLU A C 1
ATOM 1387 O O . GLU A 1 173 ? 48.081 -0.463 -44.991 1.00 80.19 173 GLU A O 1
ATOM 1392 N N . VAL A 1 174 ? 48.747 -0.733 -47.127 1.00 85.06 174 VAL A N 1
ATOM 1393 C CA . VAL A 1 174 ? 47.443 -1.144 -47.674 1.00 85.06 174 VAL A CA 1
ATOM 1394 C C . VAL A 1 174 ? 46.915 -2.395 -46.979 1.00 85.06 174 VAL A C 1
ATOM 1396 O O . VAL A 1 174 ? 45.735 -2.424 -46.651 1.00 85.06 174 VAL A O 1
ATOM 1399 N N . ALA A 1 175 ? 47.757 -3.395 -46.704 1.00 81.06 175 ALA A N 1
ATOM 1400 C CA . ALA A 1 175 ? 47.318 -4.651 -46.090 1.00 81.06 175 ALA A CA 1
ATOM 1401 C C . ALA A 1 175 ? 46.677 -4.439 -44.704 1.00 81.06 175 ALA A C 1
ATOM 1403 O O . ALA A 1 175 ? 45.585 -4.942 -44.436 1.00 81.06 175 ALA A O 1
ATOM 1404 N N . ASN A 1 176 ? 47.312 -3.631 -43.847 1.00 84.88 176 ASN A N 1
ATOM 1405 C CA . ASN A 1 176 ? 46.809 -3.343 -42.500 1.00 84.88 176 ASN A CA 1
ATOM 1406 C C . ASN A 1 176 ? 45.500 -2.544 -42.536 1.00 84.88 176 ASN A C 1
ATOM 1408 O O . ASN A 1 176 ? 44.553 -2.856 -41.812 1.00 84.88 176 ASN A O 1
ATOM 1412 N N . LEU A 1 177 ? 45.431 -1.523 -43.396 1.00 87.12 177 LEU A N 1
ATOM 1413 C CA . LEU A 1 177 ? 44.230 -0.705 -43.536 1.00 87.12 177 LEU A CA 1
ATOM 1414 C C . LEU A 1 177 ? 43.075 -1.499 -44.164 1.00 87.12 177 LEU A C 1
ATOM 1416 O O . LEU A 1 177 ? 41.934 -1.382 -43.720 1.00 87.12 177 LEU A O 1
ATOM 1420 N N . LEU A 1 178 ? 43.373 -2.343 -45.154 1.00 85.19 178 LEU A N 1
ATOM 1421 C CA . LEU A 1 178 ? 42.400 -3.207 -45.814 1.00 85.19 178 LEU A CA 1
ATOM 1422 C C . LEU A 1 178 ? 41.783 -4.181 -44.813 1.00 85.19 178 LEU A C 1
ATOM 1424 O O . LEU A 1 178 ? 40.563 -4.307 -44.779 1.00 85.19 178 LEU A O 1
ATOM 1428 N N . GLN A 1 179 ? 42.596 -4.796 -43.951 1.00 85.94 179 GLN A N 1
ATOM 1429 C CA . GLN A 1 179 ? 42.088 -5.677 -42.903 1.00 85.94 179 GLN A CA 1
ATOM 1430 C C . GLN A 1 179 ? 41.112 -4.946 -41.968 1.00 85.94 179 GLN A C 1
ATOM 1432 O O . GLN A 1 179 ? 40.040 -5.466 -41.664 1.00 85.94 179 GLN A O 1
ATOM 1437 N N . GLY A 1 180 ? 41.437 -3.717 -41.549 1.00 87.50 180 GLY A N 1
ATOM 1438 C CA . GLY A 1 180 ? 40.542 -2.899 -40.725 1.00 87.50 180 GLY A CA 1
ATOM 1439 C C . GLY A 1 180 ? 39.226 -2.549 -41.429 1.00 87.50 180 GLY A C 1
ATOM 1440 O O . GLY A 1 180 ? 38.158 -2.645 -40.827 1.00 87.50 180 GLY A O 1
ATOM 1441 N N . VAL A 1 181 ? 39.286 -2.197 -42.716 1.00 88.69 181 VAL A N 1
ATOM 1442 C CA . VAL A 1 181 ? 38.105 -1.882 -43.536 1.00 88.69 181 VAL A CA 1
ATOM 1443 C C . VAL A 1 181 ? 37.215 -3.110 -43.746 1.00 88.69 181 VAL A C 1
ATOM 1445 O O . VAL A 1 181 ? 35.995 -2.999 -43.627 1.00 88.69 181 VAL A O 1
ATOM 1448 N N . VAL A 1 182 ? 37.801 -4.285 -43.992 1.00 86.50 182 VAL A N 1
ATOM 1449 C CA . VAL A 1 182 ? 37.064 -5.552 -44.131 1.00 86.50 182 VAL A CA 1
ATOM 1450 C C . VAL A 1 182 ? 36.342 -5.910 -42.829 1.00 86.50 182 VAL A C 1
ATOM 1452 O O . VAL A 1 182 ? 35.153 -6.222 -42.867 1.00 86.50 182 VAL A O 1
ATOM 1455 N N . ASN A 1 183 ? 36.997 -5.759 -41.674 1.00 88.50 183 ASN A N 1
ATOM 1456 C CA . ASN A 1 183 ? 36.362 -6.000 -40.373 1.00 88.50 183 ASN A CA 1
ATOM 1457 C C . ASN A 1 183 ? 35.154 -5.068 -40.143 1.00 88.50 183 ASN A C 1
ATOM 1459 O O . ASN A 1 183 ? 34.114 -5.484 -39.637 1.00 88.50 183 ASN A O 1
ATOM 1463 N N . VAL A 1 184 ? 35.258 -3.795 -40.542 1.00 89.88 184 VAL A N 1
ATOM 1464 C CA . VAL A 1 184 ? 34.137 -2.845 -40.450 1.00 89.88 184 VAL A CA 1
ATOM 1465 C C . VAL A 1 184 ? 33.018 -3.199 -41.440 1.00 89.88 184 VAL A C 1
ATOM 1467 O O . VAL A 1 184 ? 31.840 -3.076 -41.095 1.00 89.88 184 VAL A O 1
ATOM 1470 N N . LEU A 1 185 ? 33.354 -3.679 -42.643 1.00 86.75 185 LEU A N 1
ATOM 1471 C CA . LEU A 1 185 ? 32.386 -4.128 -43.652 1.00 86.75 185 LEU A CA 1
ATOM 1472 C C . LEU A 1 185 ? 31.529 -5.308 -43.179 1.00 86.75 185 LEU A C 1
ATOM 1474 O O . LEU A 1 185 ? 30.346 -5.361 -43.520 1.00 86.75 185 LEU A O 1
ATOM 1478 N N . GLU A 1 186 ? 32.068 -6.217 -42.363 1.00 87.94 186 GLU A N 1
ATOM 1479 C CA . GLU A 1 186 ? 31.292 -7.331 -41.797 1.00 87.94 186 GLU A CA 1
ATOM 1480 C C . GLU A 1 186 ? 30.084 -6.835 -40.988 1.00 87.94 186 GLU A C 1
ATOM 1482 O O . GLU A 1 186 ? 28.967 -7.337 -41.143 1.00 87.94 186 GLU A O 1
ATOM 1487 N N . HIS A 1 187 ? 30.256 -5.765 -40.205 1.00 87.62 187 HIS A N 1
ATOM 1488 C CA . HIS A 1 187 ? 29.161 -5.142 -39.458 1.00 87.62 187 HIS A CA 1
ATOM 1489 C C . HIS A 1 187 ? 28.082 -4.513 -40.361 1.00 87.62 187 HIS A C 1
ATOM 1491 O O . HIS A 1 187 ? 26.954 -4.288 -39.901 1.00 87.62 187 HIS A O 1
ATOM 1497 N N . PHE A 1 188 ? 28.401 -4.263 -41.638 1.00 89.38 188 PHE A N 1
ATOM 1498 C CA . PHE A 1 188 ? 27.506 -3.669 -42.628 1.00 89.38 188 PHE A CA 1
ATOM 1499 C C . PHE A 1 188 ? 26.795 -4.655 -43.557 1.00 89.38 188 PHE A C 1
ATOM 1501 O O . PHE A 1 188 ? 25.937 -4.221 -44.327 1.00 89.38 188 PHE A O 1
ATOM 1508 N N . GLN A 1 189 ? 27.041 -5.965 -43.450 1.00 86.06 189 GLN A N 1
ATOM 1509 C CA . GLN A 1 189 ? 26.390 -6.970 -44.307 1.00 86.06 189 GLN A CA 1
ATOM 1510 C C . GLN A 1 189 ? 24.855 -6.855 -44.307 1.00 86.06 189 GLN A C 1
ATOM 1512 O O . GLN A 1 189 ? 24.210 -6.909 -45.354 1.00 86.06 189 GLN A O 1
ATOM 1517 N N . LYS A 1 190 ? 24.259 -6.590 -43.138 1.00 88.44 190 LYS A N 1
ATOM 1518 C CA . LYS A 1 190 ? 22.806 -6.389 -42.978 1.00 88.44 190 LYS A CA 1
ATOM 1519 C C . LYS A 1 190 ? 22.261 -5.105 -43.624 1.00 88.44 190 LYS A C 1
ATOM 1521 O O . LYS A 1 190 ? 21.050 -4.957 -43.742 1.00 88.44 190 LYS A O 1
ATOM 1526 N N . TYR A 1 191 ? 23.129 -4.185 -44.045 1.00 89.06 191 TYR A N 1
ATOM 1527 C CA . TYR A 1 191 ? 22.769 -2.922 -44.696 1.00 89.06 191 TYR A CA 1
ATOM 1528 C C . TYR A 1 191 ? 23.099 -2.902 -46.200 1.00 89.06 191 TYR A C 1
ATOM 1530 O O . TYR A 1 191 ? 22.964 -1.860 -46.838 1.00 89.06 191 TYR A O 1
ATOM 1538 N N . MET A 1 192 ? 23.455 -4.043 -46.806 1.00 85.50 192 MET A N 1
ATOM 1539 C CA . MET A 1 192 ? 23.776 -4.161 -48.243 1.00 85.50 192 MET A CA 1
ATOM 1540 C C . MET A 1 192 ? 22.605 -3.844 -49.192 1.00 85.50 192 MET A C 1
ATOM 1542 O O . MET A 1 192 ? 22.791 -3.738 -50.408 1.00 85.50 192 MET A O 1
ATOM 1546 N N . GLY A 1 193 ? 21.391 -3.676 -48.658 1.00 87.88 193 GLY A N 1
ATOM 1547 C CA . GLY A 1 193 ? 20.249 -3.118 -49.385 1.00 87.88 193 GLY A CA 1
ATOM 1548 C C . GLY A 1 193 ? 20.403 -1.629 -49.722 1.00 87.88 193 GLY A C 1
ATOM 1549 O O . GLY A 1 193 ? 19.748 -1.154 -50.643 1.00 87.88 193 GLY A O 1
ATOM 1550 N N . ILE A 1 194 ? 21.283 -0.905 -49.022 1.00 90.75 194 ILE A N 1
ATOM 1551 C CA . ILE A 1 194 ? 21.556 0.516 -49.253 1.00 90.75 194 ILE A CA 1
ATOM 1552 C C . ILE A 1 194 ? 22.584 0.644 -50.394 1.00 90.75 194 ILE A C 1
ATOM 1554 O O . ILE A 1 194 ? 23.722 0.190 -50.229 1.00 90.75 194 ILE A O 1
ATOM 1558 N N . PRO A 1 195 ? 22.233 1.266 -51.540 1.00 88.19 195 PRO A N 1
ATOM 1559 C CA . PRO A 1 195 ? 23.103 1.321 -52.720 1.00 88.19 195 PRO A CA 1
ATOM 1560 C C . PRO A 1 195 ? 24.495 1.904 -52.446 1.00 88.19 195 PRO A C 1
ATOM 1562 O O . PRO A 1 195 ? 25.487 1.398 -52.958 1.00 88.19 195 PRO A O 1
ATOM 1565 N N . GLN A 1 196 ? 24.584 2.931 -51.602 1.00 87.44 196 GLN A N 1
ATOM 1566 C CA . GLN A 1 196 ? 25.835 3.611 -51.259 1.00 87.44 196 GLN A CA 1
ATOM 1567 C C . GLN A 1 196 ? 26.794 2.697 -50.481 1.00 87.44 196 GLN A C 1
ATOM 1569 O O . GLN A 1 196 ? 27.994 2.695 -50.738 1.00 87.44 196 GLN A O 1
ATOM 1574 N N . ILE A 1 197 ? 26.268 1.884 -49.559 1.00 86.75 197 ILE A N 1
ATOM 1575 C CA . ILE A 1 197 ? 27.069 0.931 -48.775 1.00 86.75 197 ILE A CA 1
ATOM 1576 C C . ILE A 1 197 ? 27.558 -0.202 -49.677 1.00 86.75 197 ILE A C 1
ATOM 1578 O O . ILE A 1 197 ? 28.720 -0.596 -49.603 1.00 86.75 197 ILE A O 1
ATOM 1582 N N . ARG A 1 198 ? 26.694 -0.674 -50.583 1.00 86.12 198 ARG A N 1
ATOM 1583 C CA . ARG A 1 198 ? 27.065 -1.672 -51.589 1.00 86.12 198 ARG A CA 1
ATOM 1584 C C . ARG A 1 198 ? 28.195 -1.173 -52.490 1.00 86.12 198 ARG A C 1
ATOM 1586 O O . ARG A 1 198 ? 29.177 -1.883 -52.660 1.00 86.12 198 ARG A O 1
ATOM 1593 N N . GLN A 1 199 ? 28.104 0.061 -52.985 1.00 86.94 199 GLN A N 1
ATOM 1594 C CA . GLN A 1 199 ? 29.166 0.670 -53.792 1.00 86.94 199 GLN A CA 1
ATOM 1595 C C . GLN A 1 199 ? 30.494 0.781 -53.029 1.00 86.94 199 GLN A C 1
ATOM 1597 O O . GLN A 1 199 ? 31.543 0.481 -53.594 1.00 86.94 199 GLN A O 1
ATOM 1602 N N . LEU A 1 200 ? 30.473 1.176 -51.750 1.00 85.25 200 LEU A N 1
ATOM 1603 C CA . LEU A 1 200 ? 31.683 1.217 -50.917 1.00 85.25 200 LEU A CA 1
ATOM 1604 C C . LEU A 1 200 ? 32.301 -0.178 -50.732 1.00 85.25 200 LEU A C 1
ATOM 1606 O O . LEU A 1 200 ? 33.519 -0.332 -50.821 1.00 85.25 200 LEU A O 1
ATOM 1610 N N . SER A 1 201 ? 31.467 -1.200 -50.528 1.00 84.06 201 SER A N 1
ATOM 1611 C CA . SER A 1 201 ? 31.906 -2.595 -50.428 1.00 84.06 201 SER A CA 1
ATOM 1612 C C . SER A 1 201 ? 32.536 -3.097 -51.733 1.00 84.06 201 SER A C 1
ATOM 1614 O O . SER A 1 201 ? 33.622 -3.673 -51.706 1.00 84.06 201 SER A O 1
ATOM 1616 N N . GLU A 1 202 ? 3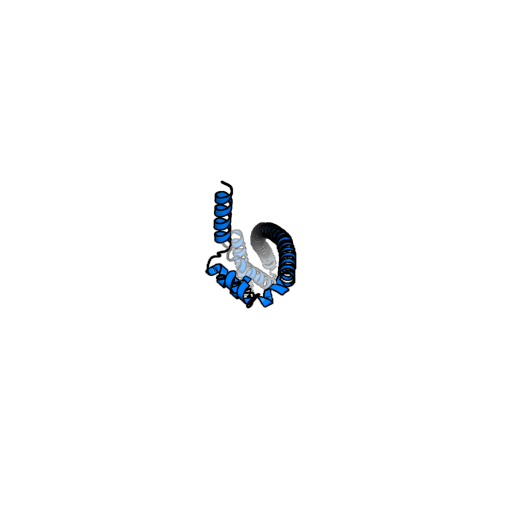1.909 -2.823 -52.878 1.00 83.94 202 GLU A N 1
ATOM 1617 C CA . GLU A 1 202 ? 32.427 -3.196 -54.199 1.00 83.94 202 GLU A CA 1
ATOM 1618 C C . GLU A 1 202 ? 33.772 -2.519 -54.498 1.00 83.94 202 GLU A C 1
ATOM 1620 O O . GLU A 1 202 ? 34.699 -3.178 -54.970 1.00 83.94 202 GLU A O 1
ATOM 1625 N N . ARG A 1 203 ? 33.926 -1.230 -54.163 1.00 82.38 203 ARG A N 1
ATOM 1626 C CA . ARG A 1 203 ? 35.206 -0.513 -54.308 1.00 82.38 203 ARG A CA 1
ATOM 1627 C C . ARG A 1 203 ? 36.304 -1.110 -53.434 1.00 82.38 203 ARG A C 1
ATOM 1629 O O . ARG A 1 203 ? 37.421 -1.305 -53.906 1.00 82.38 203 ARG A O 1
ATOM 1636 N N . SER A 1 204 ? 35.992 -1.454 -52.185 1.00 79.94 204 SER A N 1
ATOM 1637 C CA . SER A 1 204 ? 36.944 -2.125 -51.292 1.00 79.94 204 SER A CA 1
ATOM 1638 C C . SER A 1 204 ? 37.403 -3.482 -51.852 1.00 79.94 204 SER A C 1
ATOM 1640 O O . SER A 1 204 ? 38.601 -3.771 -51.846 1.00 79.94 204 SER A O 1
ATOM 1642 N N . LEU A 1 205 ? 36.486 -4.277 -52.415 1.00 77.25 205 LEU A N 1
ATOM 1643 C CA . LEU A 1 205 ? 36.798 -5.559 -53.062 1.00 77.25 205 LEU A CA 1
ATOM 1644 C C . LEU A 1 205 ? 37.670 -5.392 -54.316 1.00 77.25 205 LEU A C 1
ATOM 1646 O O . LEU A 1 205 ? 38.607 -6.162 -54.520 1.00 77.25 205 LEU A O 1
ATOM 1650 N N . GLN A 1 206 ? 37.411 -4.368 -55.134 1.00 78.44 206 GLN A N 1
ATOM 1651 C CA . GLN A 1 206 ? 38.246 -4.055 -56.301 1.00 78.44 206 GLN A CA 1
ATOM 1652 C C . GLN A 1 206 ? 39.684 -3.700 -55.893 1.00 78.44 206 GLN A C 1
ATOM 1654 O O . GLN A 1 206 ? 40.636 -4.191 -56.500 1.00 78.44 206 GLN A O 1
ATOM 1659 N N . LEU A 1 207 ? 39.856 -2.904 -54.833 1.00 74.12 207 LEU A N 1
ATOM 1660 C CA . LEU A 1 207 ? 41.176 -2.549 -54.294 1.00 74.12 207 LEU A CA 1
ATOM 1661 C C . LEU A 1 207 ? 41.900 -3.759 -53.685 1.00 74.12 207 LEU A C 1
ATOM 1663 O O . LEU A 1 207 ? 43.111 -3.896 -53.855 1.00 74.12 207 LEU A O 1
ATOM 1667 N N . SER A 1 208 ? 41.163 -4.667 -53.036 1.00 70.94 208 SER A N 1
ATOM 1668 C CA . SER A 1 208 ? 41.698 -5.949 -52.562 1.00 70.94 208 SER A CA 1
ATOM 1669 C C . SER A 1 208 ? 42.225 -6.808 -53.717 1.00 70.94 208 SER A C 1
ATOM 1671 O O . SER A 1 208 ? 43.342 -7.319 -53.637 1.00 70.94 208 SER A O 1
ATOM 1673 N N . GLY A 1 209 ? 41.482 -6.895 -54.827 1.00 67.81 209 GLY A N 1
ATOM 1674 C CA . GLY A 1 209 ? 41.927 -7.598 -56.033 1.00 67.81 209 GLY A CA 1
ATOM 1675 C C . GLY A 1 209 ? 43.228 -7.028 -56.603 1.00 67.81 209 GLY A C 1
ATOM 1676 O O . GLY A 1 209 ? 44.153 -7.781 -56.894 1.00 67.81 209 GLY A O 1
ATOM 1677 N N . ILE A 1 210 ? 43.348 -5.698 -56.687 1.00 64.62 210 ILE A N 1
ATOM 1678 C CA . ILE A 1 210 ? 44.566 -5.023 -57.173 1.00 64.62 210 ILE A CA 1
ATOM 1679 C C . ILE A 1 210 ? 45.779 -5.331 -56.280 1.00 64.62 210 ILE A C 1
ATOM 1681 O O . ILE A 1 210 ? 46.877 -5.533 -56.794 1.00 64.62 210 ILE A O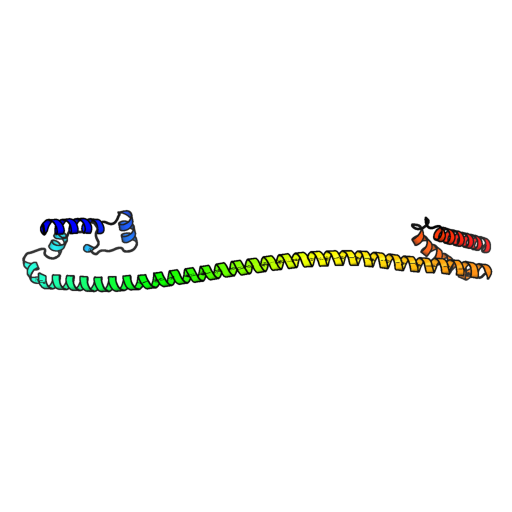 1
ATOM 1685 N N . HIS A 1 211 ? 45.597 -5.404 -54.959 1.00 61.09 211 HIS A N 1
ATOM 1686 C CA . HIS A 1 211 ? 46.676 -5.754 -54.032 1.00 61.09 211 HIS A CA 1
ATOM 1687 C C . HIS A 1 211 ? 47.170 -7.199 -54.212 1.00 61.09 211 HIS A C 1
ATOM 1689 O O . HIS A 1 211 ? 48.379 -7.417 -54.255 1.00 61.09 211 HIS A O 1
ATOM 1695 N N . ILE A 1 212 ? 46.258 -8.166 -54.377 1.00 59.94 212 ILE A N 1
ATOM 1696 C CA . ILE A 1 212 ? 46.605 -9.582 -54.606 1.00 59.94 212 ILE A CA 1
ATOM 1697 C C . ILE A 1 212 ? 47.403 -9.738 -55.912 1.00 59.94 212 ILE A C 1
ATOM 1699 O O . ILE A 1 212 ? 48.423 -10.426 -55.937 1.00 59.94 212 ILE A O 1
ATOM 1703 N N . PHE A 1 213 ? 47.001 -9.035 -56.976 1.00 58.84 213 PHE A N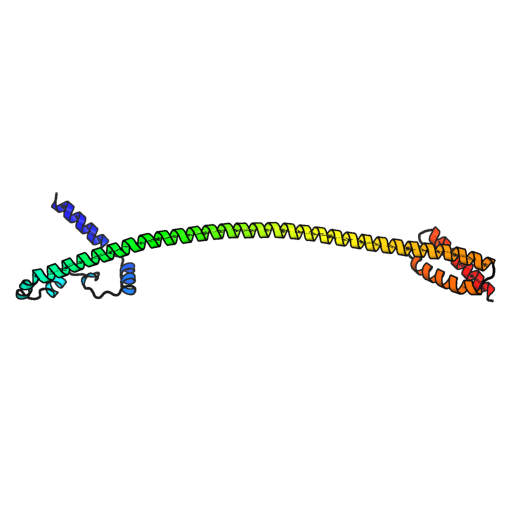 1
ATOM 1704 C CA . PHE A 1 213 ? 47.739 -9.023 -58.244 1.00 58.84 213 PHE A CA 1
ATOM 1705 C C . PHE A 1 213 ? 49.097 -8.307 -58.167 1.00 58.84 213 PHE A C 1
ATOM 1707 O O . PHE A 1 213 ? 49.982 -8.635 -58.943 1.00 58.84 213 PHE 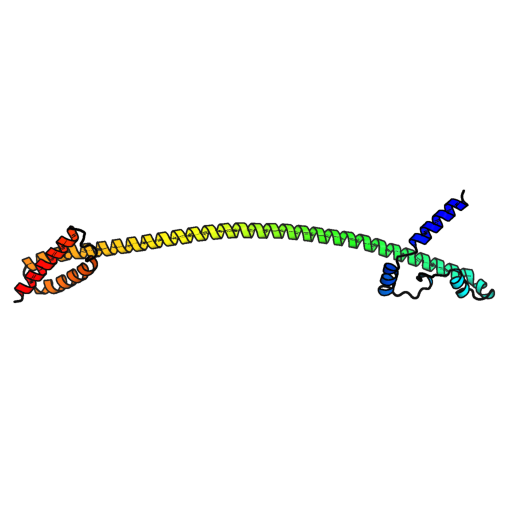A O 1
ATOM 1714 N N . ALA A 1 214 ? 49.284 -7.343 -57.259 1.00 57.25 214 ALA A N 1
ATOM 1715 C CA . ALA A 1 214 ? 50.553 -6.624 -57.091 1.00 57.25 214 ALA A CA 1
ATOM 1716 C C . ALA A 1 214 ? 51.588 -7.367 -56.216 1.00 57.25 214 ALA A C 1
ATOM 1718 O O . ALA A 1 214 ? 52.749 -6.961 -56.188 1.00 57.25 214 ALA A O 1
ATOM 1719 N N . GLN A 1 215 ? 51.175 -8.409 -55.484 1.00 51.91 215 GLN A N 1
ATOM 1720 C CA . GLN A 1 215 ? 52.053 -9.281 -54.685 1.00 51.91 215 GLN A CA 1
ATOM 1721 C C . GLN A 1 215 ? 52.486 -10.568 -55.414 1.00 51.91 215 GLN A C 1
ATOM 1723 O O . GLN A 1 215 ? 53.324 -11.295 -54.879 1.00 51.91 215 GLN A O 1
ATOM 1728 N N . THR A 1 216 ? 51.924 -10.848 -56.597 1.00 45.53 216 THR A N 1
ATOM 1729 C CA . THR A 1 216 ? 52.295 -11.985 -57.463 1.00 45.53 216 THR A CA 1
ATOM 1730 C C . THR A 1 216 ? 53.279 -11.527 -58.533 1.00 45.53 216 THR A C 1
ATOM 1732 O O . THR A 1 216 ? 54.232 -12.283 -58.817 1.00 45.53 216 THR A O 1
#

Nearest PDB structures (foldseek):
  3f57-assembly1_A  TM=5.821E-01  e=5.582E+00  Homo sapiens

pLDDT: mean 84.38, std 12.98, range [45.53, 98.44]

Sequence (216 aa):
MMEEDELEFVEDLDAILHLSPEVQLAIEQVFPSQDPLDRADFNAVEYINTLFPTEQSLANIDEVVNKIRLKIRRLDDNIRTVVRGQTNVGQDGRQALEEAQKAIQQLFGKIKDIKDKAEKSEQMVKEITRDIKQLDHAKRHLTTSITTLNHLHMLAGGVDSLEAMTRKRQYGEVANLLQGVVNVLEHFQKYMGIPQIRQLSERSLQLSGIHIFAQT

Mean predicted aligned error: 15.7 Å